Protein AF-A0A2N9J4E5-F1 (afdb_monomer)

InterPro domains:
  IPR027640 Kinesin-like protein [PTHR47969] (7-265)

Solvent-accessible surface area (backbone atoms only — not comparable to full-atom values): 20660 Å² total; per-residue (Å²): 117,74,69,63,57,51,54,58,56,52,65,75,70,53,74,79,53,66,66,52,52,52,50,50,50,51,51,52,52,48,52,52,50,52,51,52,52,52,50,51,52,52,52,52,51,52,52,49,54,52,50,51,51,53,51,50,51,51,50,52,53,50,50,52,51,51,51,50,50,52,52,51,52,44,45,74,72,70,49,51,72,71,56,56,60,48,56,60,49,52,56,51,52,51,50,50,50,51,52,54,49,48,52,51,51,52,51,50,52,50,51,52,51,49,50,54,59,45,50,73,69,57,81,66,88,83,86,89,87,89,90,83,91,90,85,90,87,90,80,92,88,90,87,88,82,89,80,89,80,93,80,88,90,75,96,73,97,71,86,88,69,69,67,60,61,55,51,50,52,51,52,52,53,52,52,52,52,52,56,50,51,50,53,51,51,51,51,52,49,54,51,49,52,54,49,52,55,50,61,62,51,59,63,52,51,56,52,49,50,52,51,54,52,51,52,52,52,51,53,53,51,51,53,50,52,51,51,52,52,52,51,51,52,50,50,49,57,61,44,71,76,48,98,47,76,68,48,55,52,53,48,51,53,52,50,52,53,49,53,53,50,54,50,49,50,54,50,49,55,51,51,50,53,51,50,54,51,49,52,54,51,51,56,50,50,54,51,52,54,58,58,62,79,62,82,71,86,82,94,80,56,67,73,66,53,50,52,52,52,50,51,50,53,49,54,50,52,52,51,50,54,50,53,53,52,50,52,52,51,52,51,51,52,52,51,52,53,51,54,49,51,54,49,53,52,51,52,51,56,52,54,64,73,74,107

Structure (mmCIF, N/CA/C/O backbone):
data_AF-A0A2N9J4E5-F1
#
_entry.id   AF-A0A2N9J4E5-F1
#
loop_
_atom_site.group_PDB
_atom_site.id
_atom_site.type_symbol
_atom_site.label_atom_id
_atom_site.label_alt_id
_atom_site.label_comp_id
_atom_site.label_asym_id
_atom_site.label_entity_id
_atom_site.label_seq_id
_atom_site.pdbx_PDB_ins_code
_atom_site.Cartn_x
_atom_site.Cartn_y
_atom_site.Cartn_z
_atom_site.occupancy
_atom_site.B_iso_or_equiv
_atom_site.auth_seq_id
_atom_site.auth_comp_id
_atom_site.auth_asym_id
_atom_site.auth_atom_id
_atom_site.pdbx_PDB_model_num
ATOM 1 N N . MET A 1 1 ? 14.042 -42.058 58.629 1.00 50.09 1 MET A N 1
ATOM 2 C CA . MET A 1 1 ? 13.414 -42.888 57.573 1.00 50.09 1 MET A CA 1
ATOM 3 C C . MET A 1 1 ? 12.001 -43.347 57.918 1.00 50.09 1 MET A C 1
ATOM 5 O O . MET A 1 1 ? 11.194 -43.396 57.009 1.00 50.09 1 MET A O 1
ATOM 9 N N . VAL A 1 2 ? 11.659 -43.619 59.185 1.00 46.44 2 VAL A N 1
ATOM 10 C CA . VAL A 1 2 ? 10.293 -44.053 59.574 1.00 46.44 2 VAL A CA 1
ATOM 11 C C . VAL A 1 2 ? 9.240 -42.930 59.470 1.00 46.44 2 VAL A C 1
ATOM 13 O O . VAL A 1 2 ? 8.062 -43.197 59.287 1.00 46.44 2 VAL A O 1
ATOM 16 N N . SER A 1 3 ? 9.656 -41.662 59.519 1.00 55.38 3 SER A N 1
ATOM 17 C CA . SER A 1 3 ? 8.762 -40.497 59.457 1.00 55.38 3 SER A CA 1
ATOM 18 C C . SER A 1 3 ? 8.327 -40.087 58.042 1.00 55.38 3 SER A C 1
ATOM 20 O O . SER A 1 3 ? 7.240 -39.543 57.889 1.00 55.38 3 SER A O 1
ATOM 22 N N . ALA A 1 4 ? 9.128 -40.367 57.008 1.00 54.50 4 ALA A N 1
ATOM 23 C CA . ALA A 1 4 ? 8.783 -40.030 55.620 1.00 54.50 4 ALA A CA 1
ATOM 24 C C . ALA A 1 4 ? 7.763 -41.021 55.032 1.00 54.50 4 ALA A C 1
ATOM 26 O O . ALA A 1 4 ? 6.799 -40.618 54.391 1.00 54.50 4 ALA A O 1
ATOM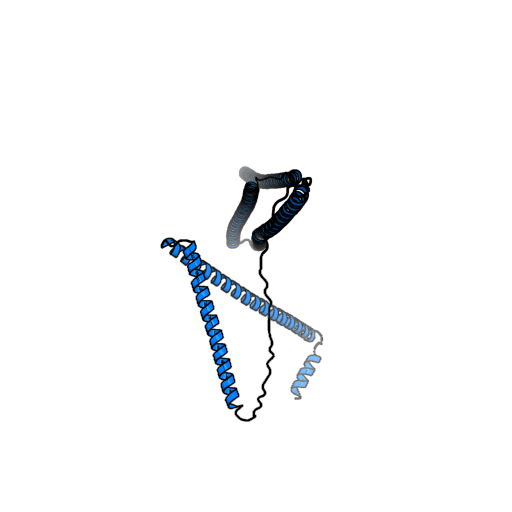 27 N N . THR A 1 5 ? 7.910 -42.307 55.354 1.00 57.31 5 THR A N 1
ATOM 28 C CA . THR A 1 5 ? 6.997 -43.365 54.902 1.00 57.31 5 THR A CA 1
ATOM 29 C C . THR A 1 5 ? 5.648 -43.337 55.627 1.00 57.31 5 THR A C 1
ATOM 31 O O . THR A 1 5 ? 4.629 -43.693 55.041 1.00 57.31 5 THR A O 1
ATOM 34 N N . MET A 1 6 ? 5.597 -42.864 56.881 1.00 51.12 6 MET A N 1
ATOM 35 C CA . MET A 1 6 ? 4.331 -42.652 57.600 1.00 51.12 6 MET A CA 1
ATOM 36 C C . MET A 1 6 ? 3.517 -41.479 57.038 1.00 51.12 6 MET A C 1
ATOM 38 O O . MET A 1 6 ? 2.291 -41.553 57.033 1.00 51.12 6 MET A O 1
ATOM 42 N N . ALA A 1 7 ? 4.174 -40.424 56.544 1.00 54.38 7 ALA A N 1
ATOM 43 C CA . ALA A 1 7 ? 3.497 -39.290 55.915 1.00 54.38 7 ALA A CA 1
ATOM 44 C C . ALA A 1 7 ? 2.910 -39.661 54.540 1.00 54.38 7 ALA A C 1
ATOM 46 O O . ALA A 1 7 ? 1.778 -39.289 54.242 1.00 54.38 7 ALA A O 1
ATOM 47 N N . GLU A 1 8 ? 3.620 -40.472 53.747 1.00 57.97 8 GLU A N 1
ATOM 48 C CA . GLU A 1 8 ? 3.093 -41.012 52.484 1.00 57.97 8 GLU A CA 1
ATOM 49 C C . GLU A 1 8 ? 1.927 -41.990 52.700 1.00 57.97 8 GLU A C 1
ATOM 51 O O . GLU A 1 8 ? 0.939 -41.933 51.974 1.00 57.97 8 GLU A O 1
ATOM 56 N N . LEU A 1 9 ? 1.974 -42.844 53.730 1.00 55.66 9 LEU A N 1
ATOM 57 C CA . LEU A 1 9 ? 0.889 -43.795 54.025 1.00 55.66 9 LEU A CA 1
ATOM 58 C C . LEU A 1 9 ? -0.380 -43.141 54.598 1.00 55.66 9 LEU A C 1
ATOM 60 O O . LEU A 1 9 ? -1.467 -43.704 54.460 1.00 55.66 9 LEU A O 1
ATOM 64 N N . LEU A 1 10 ? -0.272 -41.968 55.229 1.00 55.41 10 LEU A N 1
ATOM 65 C CA . LEU A 1 10 ? -1.432 -41.221 55.727 1.00 55.41 10 LEU A CA 1
ATOM 66 C C . LEU A 1 10 ? -2.158 -40.444 54.620 1.00 55.41 10 LEU A C 1
ATOM 68 O O . LEU A 1 10 ? -3.371 -40.272 54.719 1.00 55.41 10 LEU A O 1
ATOM 72 N N . PHE A 1 11 ? -1.467 -40.072 53.538 1.00 56.00 11 PHE A N 1
ATOM 73 C CA . PHE A 1 11 ? -2.087 -39.459 52.356 1.00 56.00 11 PHE A CA 1
ATOM 74 C C . PHE A 1 11 ? -3.047 -40.421 51.626 1.00 56.00 11 PHE A C 1
ATOM 76 O O . PHE A 1 11 ? -4.028 -39.985 51.037 1.00 56.00 11 PHE A O 1
ATOM 83 N N . TYR A 1 12 ? -2.827 -41.737 51.734 1.00 58.06 12 TYR A N 1
ATOM 84 C CA . TYR A 1 12 ? -3.701 -42.765 51.150 1.00 58.06 12 TYR A CA 1
ATOM 85 C C . TYR A 1 12 ? -4.816 -43.269 52.090 1.00 58.06 12 TYR A C 1
ATOM 87 O O . TYR A 1 12 ? -5.624 -44.100 51.676 1.00 58.06 12 TYR A O 1
ATOM 95 N N . ARG A 1 13 ? -4.874 -42.815 53.356 1.00 60.44 13 ARG A N 1
ATOM 96 C CA . ARG A 1 13 ? -5.799 -43.348 54.384 1.00 60.44 13 ARG A CA 1
ATOM 97 C C . ARG A 1 13 ? -7.006 -42.440 54.695 1.00 60.44 13 ARG A C 1
ATOM 99 O O . ARG A 1 13 ? -7.927 -42.900 55.364 1.00 60.44 13 ARG A O 1
ATOM 106 N N . GLY A 1 14 ? -7.040 -41.195 54.216 1.00 53.66 14 GLY A N 1
ATOM 107 C CA . GLY A 1 14 ? -8.193 -40.291 54.354 1.00 53.66 14 GLY A CA 1
ATOM 108 C C . GLY A 1 14 ? -8.881 -40.053 53.009 1.00 53.66 14 GLY A C 1
ATOM 109 O O . GLY A 1 14 ? -8.195 -39.685 52.066 1.00 53.66 14 GLY A O 1
ATOM 110 N N . ASP A 1 15 ? -10.193 -40.309 52.939 1.00 52.38 15 ASP A N 1
ATOM 111 C CA . ASP A 1 15 ? -11.129 -40.065 51.820 1.00 52.38 15 ASP A CA 1
ATOM 112 C C . ASP A 1 15 ? -10.498 -39.827 50.433 1.00 52.38 15 ASP A C 1
ATOM 114 O O . ASP A 1 15 ? -10.162 -38.716 50.033 1.00 52.38 15 ASP A O 1
ATOM 118 N N . VAL A 1 16 ? -10.364 -40.914 49.674 1.00 57.00 16 VAL A N 1
ATOM 119 C CA . VAL A 1 16 ? -9.417 -41.074 48.555 1.00 57.00 16 VAL A CA 1
ATOM 120 C C . VAL A 1 16 ? -9.817 -40.348 47.251 1.00 57.00 16 VAL A C 1
ATOM 122 O O . VAL A 1 16 ? -9.105 -40.466 46.260 1.00 57.00 16 VAL A O 1
ATOM 125 N N . SER A 1 17 ? -10.902 -39.564 47.205 1.00 57.78 17 SER A N 1
ATOM 126 C CA . SER A 1 17 ? -11.244 -38.792 45.986 1.00 57.78 17 SER A CA 1
ATOM 127 C C . SER A 1 17 ? -10.845 -37.321 46.073 1.00 57.78 17 SER A C 1
ATOM 129 O O . SER A 1 17 ? -10.086 -36.855 45.232 1.00 57.78 17 SER A O 1
ATOM 131 N N . ALA A 1 18 ? -11.228 -36.604 47.131 1.00 57.19 18 ALA A N 1
ATOM 132 C CA . ALA A 1 18 ? -11.049 -35.151 47.188 1.00 57.19 18 ALA A CA 1
ATOM 133 C C . ALA A 1 18 ? -9.576 -34.668 47.099 1.00 57.19 18 ALA A C 1
ATOM 135 O O . ALA A 1 18 ? -9.313 -33.771 46.299 1.00 57.19 18 ALA A O 1
ATOM 136 N N . PRO A 1 19 ? -8.588 -35.260 47.810 1.00 72.19 19 PRO A N 1
ATOM 137 C CA . PRO A 1 19 ? -7.185 -34.829 47.726 1.00 72.19 19 PRO A CA 1
ATOM 138 C C . PRO A 1 19 ? -6.494 -35.255 46.424 1.00 72.19 19 PRO A C 1
ATOM 140 O O . PRO A 1 19 ? -5.564 -34.594 45.958 1.00 72.19 19 PRO A O 1
ATOM 143 N N . PHE A 1 20 ? -6.925 -36.373 45.832 1.00 78.06 20 PHE A N 1
ATOM 144 C CA . PHE A 1 20 ? -6.397 -36.855 44.557 1.00 78.06 20 PHE A CA 1
ATOM 145 C C . PHE A 1 20 ? -6.933 -36.016 43.394 1.00 78.06 20 PHE A C 1
ATOM 147 O O . PHE A 1 20 ? -6.153 -35.601 42.537 1.00 78.06 20 PHE A O 1
ATOM 154 N N . ASP A 1 21 ? -8.229 -35.706 43.403 1.00 82.81 21 ASP A N 1
ATOM 155 C CA . ASP A 1 21 ? -8.870 -34.833 42.422 1.00 82.81 21 ASP A CA 1
ATOM 156 C C . ASP A 1 21 ? -8.274 -33.420 42.483 1.00 82.81 21 ASP A C 1
ATOM 158 O O . ASP A 1 21 ? -7.924 -32.850 41.449 1.00 82.81 21 ASP A O 1
ATOM 162 N N . GLU A 1 22 ? -8.038 -32.883 43.684 1.00 87.38 22 GLU A N 1
ATOM 163 C CA . GLU A 1 22 ? -7.368 -31.592 43.877 1.00 87.38 22 GLU A CA 1
ATOM 164 C C . GLU A 1 22 ? -5.921 -31.598 43.349 1.00 87.38 22 GLU A C 1
ATOM 166 O O . GLU A 1 22 ? -5.489 -30.647 42.689 1.00 87.38 22 GLU A O 1
ATOM 171 N N . LEU A 1 23 ? -5.185 -32.698 43.539 1.00 89.50 23 LEU A N 1
ATOM 172 C CA . LEU A 1 23 ? -3.841 -32.871 42.984 1.00 89.50 23 LEU A CA 1
ATOM 173 C C . LEU A 1 23 ? -3.850 -32.958 41.446 1.00 89.50 23 LEU A C 1
ATOM 175 O O . LEU A 1 23 ? -2.977 -32.374 40.796 1.00 89.50 23 LEU A O 1
ATOM 179 N N . GLN A 1 24 ? -4.829 -33.646 40.845 1.00 90.25 24 GLN A N 1
ATOM 180 C CA . GLN A 1 24 ? -4.989 -33.690 39.385 1.00 90.25 24 GLN A CA 1
ATOM 181 C C . GLN A 1 24 ? -5.356 -32.315 38.816 1.00 90.25 24 GLN A C 1
ATOM 183 O O . GLN A 1 24 ? -4.794 -31.905 37.796 1.00 90.25 24 GLN A O 1
ATOM 188 N N . ILE A 1 25 ? -6.226 -31.566 39.500 1.00 91.94 25 ILE A N 1
ATOM 189 C CA . ILE A 1 25 ? -6.576 -30.186 39.139 1.00 91.94 25 ILE A CA 1
ATOM 190 C C . ILE A 1 25 ? -5.333 -29.293 39.186 1.00 91.94 25 ILE A C 1
ATOM 192 O O . ILE A 1 25 ? -5.070 -28.555 38.233 1.00 91.94 25 ILE A O 1
ATOM 196 N N . LEU A 1 26 ? -4.522 -29.383 40.247 1.00 93.19 26 LEU A N 1
ATOM 197 C CA . LEU A 1 26 ? -3.275 -28.622 40.348 1.00 93.19 26 LEU A CA 1
ATOM 198 C C . LEU A 1 26 ? -2.292 -28.981 39.232 1.00 93.19 26 LEU A C 1
ATOM 200 O O . LEU A 1 26 ? -1.659 -28.092 38.663 1.00 93.19 26 LEU A O 1
ATOM 204 N N . LYS A 1 27 ? -2.168 -30.269 38.897 1.00 92.31 27 LYS A N 1
ATOM 205 C CA . LYS A 1 27 ? -1.292 -30.741 37.820 1.00 92.31 27 LYS A CA 1
ATOM 206 C C . LYS A 1 27 ? -1.734 -30.201 36.460 1.00 92.31 27 LYS A C 1
ATOM 208 O O . LYS A 1 27 ? -0.899 -29.707 35.708 1.00 92.31 27 LYS A O 1
ATOM 213 N N . HIS A 1 28 ? -3.034 -30.230 36.169 1.00 95.06 28 HIS A N 1
ATOM 214 C CA . HIS A 1 28 ? -3.580 -29.660 34.940 1.00 95.06 28 HIS A CA 1
ATOM 215 C C . HIS A 1 28 ? -3.377 -28.139 34.879 1.00 95.06 28 HIS A C 1
ATOM 217 O O . HIS A 1 28 ? -2.896 -27.619 33.874 1.00 95.06 28 HIS A O 1
ATOM 223 N N . LYS A 1 29 ? -3.643 -27.430 35.985 1.00 96.62 29 LYS A N 1
ATOM 224 C CA . LYS A 1 29 ? -3.406 -25.985 36.097 1.00 96.62 29 LYS A CA 1
ATOM 225 C C . LYS A 1 29 ? -1.931 -25.633 35.906 1.00 96.62 29 LYS A C 1
ATOM 227 O O . LYS A 1 29 ? -1.627 -24.657 35.228 1.00 96.62 29 LYS A O 1
ATOM 232 N N . LYS A 1 30 ? -1.016 -26.438 36.454 1.00 92.00 30 LYS A N 1
ATOM 233 C CA . LYS A 1 30 ? 0.427 -26.292 36.235 1.00 92.00 30 LYS A CA 1
ATOM 234 C C . LYS A 1 30 ? 0.784 -26.453 34.756 1.00 92.00 30 LYS A C 1
ATOM 236 O O . LYS A 1 30 ? 1.470 -25.585 34.235 1.00 92.00 30 LYS A O 1
ATOM 241 N N . SER A 1 31 ? 0.277 -27.479 34.068 1.00 96.31 31 SER A N 1
ATOM 242 C CA . SER A 1 31 ? 0.521 -27.639 32.626 1.00 96.31 31 SER A CA 1
ATOM 243 C C . SER A 1 31 ? -0.050 -26.493 31.787 1.00 96.31 31 SER A C 1
ATOM 245 O O . SER A 1 31 ? 0.605 -26.058 30.845 1.00 96.31 31 SER A O 1
ATOM 247 N N . LEU A 1 32 ? -1.229 -25.963 32.130 1.00 96.81 32 LEU A N 1
ATOM 248 C CA . LEU A 1 32 ? -1.788 -24.787 31.450 1.00 96.81 32 LEU A CA 1
ATOM 249 C C . LEU A 1 32 ? -0.930 -23.537 31.672 1.00 96.81 32 LEU A C 1
ATOM 251 O O . LEU A 1 32 ? -0.694 -22.783 30.732 1.00 96.81 32 LEU A O 1
ATOM 255 N N . LEU A 1 33 ? -0.432 -23.333 32.895 1.00 96.25 33 LEU A N 1
ATOM 256 C CA . LEU A 1 33 ? 0.484 -22.234 33.201 1.00 96.25 33 LEU A CA 1
ATOM 257 C C . LEU A 1 33 ? 1.824 -22.391 32.476 1.00 96.25 33 LEU A C 1
ATOM 259 O O . LEU A 1 33 ? 2.347 -21.407 31.973 1.00 96.25 33 LEU A O 1
ATOM 263 N N . GLU A 1 34 ? 2.370 -23.604 32.387 1.00 95.50 34 GLU A N 1
ATOM 264 C CA . GLU A 1 34 ? 3.599 -23.883 31.632 1.00 95.50 34 GLU A CA 1
ATOM 265 C C . GLU A 1 34 ? 3.416 -23.601 30.135 1.00 95.50 34 GLU A C 1
ATOM 267 O O . GLU A 1 34 ? 4.266 -22.942 29.536 1.00 95.50 34 GLU A O 1
ATOM 272 N N . ALA A 1 35 ? 2.290 -24.021 29.550 1.00 94.38 35 ALA A N 1
ATOM 273 C CA . ALA A 1 35 ? 1.957 -23.743 28.155 1.00 94.38 35 ALA A CA 1
ATOM 274 C C . ALA A 1 35 ? 1.772 -22.239 27.895 1.00 94.38 35 ALA A C 1
ATOM 276 O O . ALA A 1 35 ? 2.385 -21.697 26.980 1.00 94.38 35 ALA A O 1
ATOM 277 N N . SER A 1 36 ? 1.002 -21.551 28.744 1.00 94.44 36 SER A N 1
ATOM 278 C CA . SER A 1 36 ? 0.786 -20.103 28.639 1.00 94.44 36 SER A CA 1
ATOM 279 C C . SER A 1 36 ? 2.086 -19.314 28.813 1.00 94.44 36 SER A C 1
ATOM 281 O O . SER A 1 36 ? 2.323 -18.343 28.103 1.00 94.44 36 SER A O 1
ATOM 283 N N . ASN A 1 37 ? 2.972 -19.741 29.714 1.00 93.94 37 ASN A N 1
ATOM 284 C CA . ASN A 1 37 ? 4.260 -19.085 29.916 1.00 93.94 37 ASN A CA 1
ATOM 285 C C . ASN A 1 37 ? 5.197 -19.287 28.710 1.00 93.94 37 ASN A C 1
ATOM 287 O O . ASN A 1 37 ? 5.897 -18.357 28.318 1.00 93.94 37 ASN A O 1
ATOM 291 N N . ALA A 1 38 ? 5.181 -20.471 28.086 1.00 96.19 38 ALA A N 1
ATOM 292 C CA . ALA A 1 38 ? 5.913 -20.714 26.844 1.00 96.19 38 ALA A CA 1
ATOM 293 C C . ALA A 1 38 ? 5.372 -19.855 25.687 1.00 96.19 38 ALA A C 1
ATOM 295 O O . ALA A 1 38 ? 6.154 -19.253 24.956 1.00 96.19 38 ALA A O 1
ATOM 296 N N . GLU A 1 39 ? 4.050 -19.742 25.552 1.00 95.38 39 GLU A N 1
ATOM 297 C CA . GLU A 1 39 ? 3.402 -18.896 24.543 1.00 95.38 39 GLU A CA 1
ATOM 298 C C . GLU A 1 39 ? 3.748 -17.411 24.734 1.00 95.38 39 GLU A C 1
ATOM 300 O O . GLU A 1 39 ? 4.151 -16.741 23.787 1.00 95.38 39 GLU A O 1
ATOM 305 N N . LEU A 1 40 ? 3.718 -16.915 25.975 1.00 96.12 40 LEU A N 1
ATOM 306 C CA . LEU A 1 40 ? 4.133 -15.546 26.299 1.00 96.12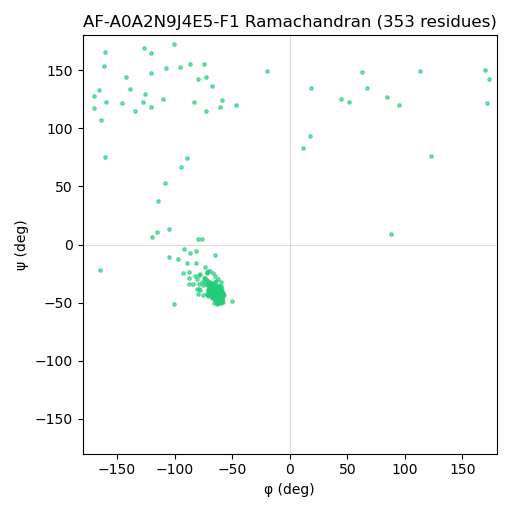 40 LEU A CA 1
ATOM 307 C C . LEU A 1 40 ? 5.610 -15.281 25.977 1.00 96.12 40 LEU A C 1
ATOM 309 O O . LEU A 1 40 ? 5.958 -14.177 25.560 1.00 96.12 40 LEU A O 1
ATOM 313 N N . GLN A 1 41 ? 6.489 -16.267 26.160 1.00 95.06 41 GLN A N 1
ATOM 314 C CA . GLN A 1 41 ? 7.899 -16.145 25.780 1.00 95.06 41 GLN A CA 1
ATOM 315 C C . GLN A 1 41 ? 8.081 -16.079 24.262 1.00 95.06 41 GLN A C 1
ATOM 317 O O . GLN A 1 41 ? 8.896 -15.286 23.787 1.00 95.06 41 GLN A O 1
ATOM 322 N N . TRP A 1 42 ? 7.320 -16.880 23.513 1.00 95.38 42 TRP A N 1
ATOM 323 C CA . TRP A 1 42 ? 7.302 -16.831 22.053 1.00 95.38 42 TRP A CA 1
ATOM 324 C C . TRP A 1 42 ? 6.814 -15.475 21.543 1.00 95.38 42 TRP A C 1
ATOM 326 O O . TRP A 1 42 ? 7.533 -14.829 20.781 1.00 95.38 42 TRP A O 1
ATOM 336 N N . GLU A 1 43 ? 5.672 -14.997 22.040 1.00 94.56 43 GLU A N 1
ATOM 337 C CA . GLU A 1 43 ? 5.127 -13.682 21.689 1.00 94.56 43 GLU A CA 1
ATOM 338 C C . GLU A 1 43 ? 6.127 -12.570 22.040 1.00 94.56 43 GLU A C 1
ATOM 340 O O . GLU A 1 43 ? 6.400 -11.691 21.228 1.00 94.56 43 GLU A O 1
ATOM 345 N N . LEU A 1 44 ? 6.757 -12.619 23.220 1.00 94.88 44 LEU A N 1
ATOM 346 C CA . LEU A 1 44 ? 7.774 -11.639 23.607 1.00 94.88 44 LEU A CA 1
ATOM 347 C C . LEU A 1 44 ? 8.951 -11.612 22.621 1.00 94.88 44 LEU A C 1
ATOM 349 O O . LEU A 1 44 ? 9.448 -10.534 22.292 1.00 94.88 44 LEU A O 1
ATOM 353 N N . GLN A 1 45 ? 9.421 -12.773 22.169 1.00 96.44 45 GLN A N 1
ATOM 354 C CA . GLN A 1 45 ? 10.535 -12.851 21.230 1.00 96.44 45 GLN A CA 1
ATOM 355 C C . GLN A 1 45 ? 10.141 -12.349 19.838 1.00 96.44 45 GLN A C 1
ATOM 357 O O . GLN A 1 45 ? 10.906 -11.613 19.216 1.00 96.44 45 GLN A O 1
ATOM 362 N N . GLU A 1 46 ? 8.936 -12.667 19.375 1.00 94.94 46 GLU A N 1
ATOM 363 C CA . GLU A 1 46 ? 8.389 -12.141 18.124 1.00 94.94 46 GLU A CA 1
ATOM 364 C C . GLU A 1 46 ? 8.237 -10.612 18.173 1.00 94.94 46 GLU A C 1
ATOM 366 O O . GLU A 1 46 ? 8.656 -9.899 17.255 1.00 94.94 46 GLU A O 1
ATOM 371 N N . ARG A 1 47 ? 7.736 -10.069 19.291 1.00 93.31 47 ARG A N 1
ATOM 372 C CA . ARG A 1 47 ? 7.658 -8.617 19.517 1.00 93.31 47 ARG A CA 1
ATOM 373 C C . ARG A 1 47 ? 9.032 -7.951 19.538 1.00 93.31 47 ARG A C 1
ATOM 375 O O . ARG A 1 47 ? 9.173 -6.843 19.027 1.00 93.31 47 ARG A O 1
ATOM 382 N N . LYS A 1 48 ? 10.059 -8.609 20.084 1.00 96.38 48 LYS A N 1
ATOM 383 C CA . LYS A 1 48 ? 11.439 -8.096 20.034 1.00 96.38 48 LYS A CA 1
ATOM 384 C C . LYS A 1 48 ? 11.951 -8.010 18.601 1.00 96.38 48 LYS A C 1
ATOM 386 O O . LYS A 1 48 ? 12.378 -6.939 18.188 1.00 96.38 48 LYS A O 1
ATOM 391 N N . VAL A 1 49 ? 11.830 -9.090 17.829 1.00 95.62 49 VAL A N 1
ATOM 392 C CA . VAL A 1 49 ? 12.282 -9.128 16.427 1.00 95.62 49 VAL A CA 1
ATOM 393 C C . VAL A 1 49 ? 11.550 -8.086 15.577 1.00 95.62 49 VAL A C 1
ATOM 395 O O . VAL A 1 49 ? 12.163 -7.374 14.785 1.00 95.62 49 VAL A O 1
ATOM 398 N N . THR A 1 50 ? 10.237 -7.943 15.759 1.00 94.06 50 THR A N 1
ATOM 399 C CA . THR A 1 50 ? 9.457 -6.927 15.033 1.00 94.06 50 THR A CA 1
ATOM 400 C C . THR A 1 50 ? 9.853 -5.503 15.433 1.00 94.06 50 THR A C 1
ATOM 402 O O . THR A 1 50 ? 9.983 -4.646 14.560 1.00 94.06 50 THR A O 1
ATOM 405 N N . SER A 1 51 ? 10.119 -5.247 16.718 1.00 92.62 51 SER A N 1
ATOM 406 C CA . SER A 1 51 ? 10.639 -3.958 17.193 1.00 92.62 51 SER A CA 1
ATOM 407 C C . SER A 1 51 ? 12.020 -3.637 16.613 1.00 92.62 51 SER A C 1
ATOM 409 O O . SER A 1 51 ? 12.264 -2.500 16.207 1.00 92.62 51 SER A O 1
ATOM 411 N N . GLU A 1 52 ? 12.924 -4.614 16.553 1.00 96.19 52 GLU A N 1
ATOM 412 C CA . GLU A 1 52 ? 14.247 -4.466 15.934 1.00 96.19 52 GLU A CA 1
ATOM 413 C C . GLU A 1 52 ? 14.118 -4.135 14.444 1.00 96.19 52 GLU A C 1
ATOM 415 O O . GLU A 1 52 ? 14.726 -3.176 13.971 1.00 96.19 52 GLU A O 1
ATOM 420 N N . HIS A 1 53 ? 13.248 -4.844 13.721 1.00 97.06 53 HIS A N 1
ATOM 421 C CA . HIS A 1 53 ? 12.986 -4.590 12.302 1.00 97.06 53 HIS A CA 1
ATOM 422 C C . HIS A 1 53 ? 12.405 -3.195 12.041 1.00 97.06 53 HIS A C 1
ATOM 424 O O . HIS A 1 53 ? 12.809 -2.507 11.103 1.00 97.06 53 HIS A O 1
ATOM 430 N N . LEU A 1 54 ? 11.467 -2.745 12.879 1.00 95.81 54 LEU A N 1
ATOM 431 C CA . LEU A 1 54 ? 10.920 -1.389 12.795 1.00 95.81 54 LEU A CA 1
ATOM 432 C C . LEU A 1 54 ? 11.984 -0.329 13.089 1.00 95.81 54 LEU A C 1
ATOM 434 O O . LEU A 1 54 ? 12.029 0.691 12.403 1.00 95.81 54 LEU A O 1
ATOM 438 N N . THR A 1 55 ? 12.859 -0.589 14.061 1.00 96.38 55 THR A N 1
ATOM 439 C CA . THR A 1 55 ? 13.984 0.297 14.387 1.00 96.38 55 THR A CA 1
ATOM 440 C C . THR A 1 55 ? 14.958 0.387 13.214 1.00 96.38 55 THR A C 1
ATOM 442 O O . THR A 1 55 ? 15.332 1.489 12.824 1.00 96.38 55 THR A O 1
ATOM 445 N N . GLN A 1 56 ? 15.305 -0.744 12.591 1.00 96.12 56 GLN A N 1
ATOM 446 C CA . GLN A 1 56 ? 16.164 -0.771 11.406 1.00 96.12 56 GLN A CA 1
ATOM 447 C C . GLN A 1 56 ? 15.543 0.011 10.244 1.00 96.12 56 GLN A C 1
ATOM 449 O O . GLN A 1 56 ? 16.188 0.885 9.677 1.00 96.12 56 GLN A O 1
ATOM 454 N N . ARG A 1 57 ? 14.256 -0.215 9.952 1.00 95.75 57 ARG A N 1
ATOM 455 C CA . ARG A 1 57 ? 13.540 0.525 8.903 1.00 95.75 57 ARG A CA 1
ATOM 456 C C . ARG A 1 57 ? 13.508 2.033 9.169 1.00 95.75 57 ARG A C 1
ATOM 458 O O . ARG A 1 57 ? 13.590 2.817 8.229 1.00 95.75 57 ARG A O 1
ATOM 465 N N . ALA A 1 58 ? 13.374 2.444 10.430 1.00 94.44 58 ALA A N 1
ATOM 466 C CA . ALA A 1 58 ? 13.416 3.855 10.802 1.00 94.44 58 ALA A CA 1
ATOM 467 C C . ALA A 1 58 ? 14.808 4.468 10.575 1.00 94.44 58 ALA A C 1
ATOM 469 O O . ALA A 1 58 ? 14.898 5.603 10.108 1.00 94.44 58 ALA A O 1
ATOM 470 N N . LEU A 1 59 ? 15.881 3.722 10.863 1.00 96.75 59 LEU A N 1
ATOM 471 C CA . LEU A 1 59 ? 17.254 4.146 10.571 1.00 96.75 59 LEU A CA 1
ATOM 472 C C . LEU A 1 59 ? 17.498 4.268 9.064 1.00 96.75 59 LEU A C 1
ATOM 474 O O . LEU A 1 59 ? 18.022 5.289 8.627 1.00 96.75 59 LEU A O 1
ATOM 478 N N . ASP A 1 60 ? 17.068 3.286 8.274 1.00 94.81 60 ASP A N 1
ATOM 479 C CA . ASP A 1 60 ? 17.230 3.305 6.816 1.00 94.81 60 ASP A CA 1
ATOM 480 C C . ASP A 1 60 ? 16.502 4.511 6.198 1.00 94.81 60 ASP A C 1
ATOM 482 O O . ASP A 1 60 ? 17.094 5.287 5.448 1.00 94.81 60 ASP A O 1
ATOM 486 N N . ALA A 1 61 ? 15.249 4.747 6.602 1.00 95.25 61 ALA A N 1
ATOM 487 C CA . ALA A 1 61 ? 14.478 5.909 6.161 1.00 95.25 61 ALA A CA 1
ATOM 488 C C . ALA A 1 61 ? 15.128 7.241 6.582 1.00 95.25 61 ALA A C 1
ATOM 490 O O . ALA A 1 61 ? 15.085 8.226 5.842 1.00 95.25 61 ALA A O 1
ATOM 491 N N . GLN A 1 62 ? 15.748 7.288 7.766 1.00 97.00 62 GLN A N 1
ATOM 492 C CA . GLN A 1 62 ? 16.481 8.465 8.228 1.00 97.00 62 GLN A CA 1
ATOM 493 C C . GLN A 1 62 ? 17.730 8.723 7.371 1.00 97.00 62 GLN A C 1
ATOM 495 O O . GLN A 1 62 ? 17.984 9.873 7.016 1.00 97.00 62 GLN A O 1
ATOM 500 N N . VAL A 1 63 ? 18.462 7.675 6.986 1.00 95.62 63 VAL A N 1
ATOM 501 C CA . VAL A 1 63 ? 19.616 7.778 6.080 1.00 95.62 63 VAL A CA 1
ATOM 502 C C . VAL A 1 63 ? 19.188 8.263 4.696 1.00 95.62 63 VAL A C 1
ATOM 504 O O . VAL A 1 63 ? 19.809 9.182 4.166 1.00 95.62 63 VAL A O 1
ATOM 507 N N . GLU A 1 64 ? 18.115 7.715 4.123 1.00 93.94 64 GLU A N 1
ATOM 508 C CA . GLU A 1 64 ? 17.577 8.173 2.833 1.00 93.94 64 GLU A CA 1
ATOM 509 C C . GLU A 1 64 ? 17.190 9.657 2.875 1.00 93.94 64 GLU A C 1
A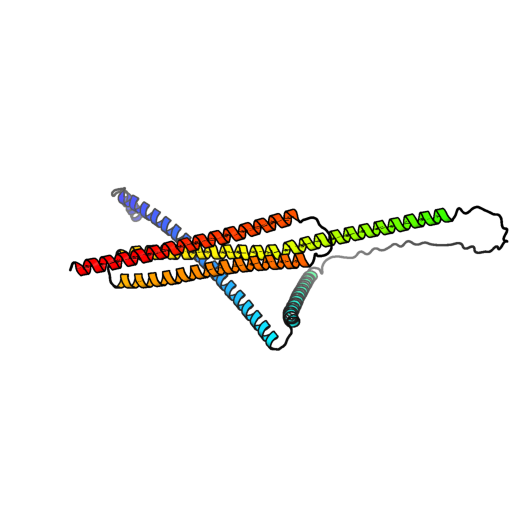TOM 511 O O . GLU A 1 64 ? 17.529 10.429 1.974 1.00 93.94 64 GLU A O 1
ATOM 516 N N . LYS A 1 65 ? 16.531 10.089 3.958 1.00 95.25 65 LYS A N 1
ATOM 517 C CA . LYS A 1 65 ? 16.188 11.498 4.176 1.00 95.25 65 LYS A CA 1
ATOM 518 C C . LYS A 1 65 ? 17.437 12.383 4.196 1.00 95.25 65 LYS A C 1
ATOM 520 O O . LYS A 1 65 ? 17.448 13.436 3.558 1.00 95.25 65 LYS A O 1
ATOM 525 N N . ASP A 1 66 ? 18.484 11.964 4.902 1.00 95.56 66 ASP A N 1
ATOM 526 C CA . ASP A 1 66 ? 19.729 12.727 5.021 1.00 95.56 66 ASP A CA 1
ATOM 527 C C . ASP A 1 66 ? 20.501 12.761 3.685 1.00 95.56 66 ASP A C 1
ATOM 529 O O . ASP A 1 66 ? 21.044 13.799 3.303 1.00 95.56 66 ASP A O 1
ATOM 533 N N . GLN A 1 67 ? 20.467 11.676 2.906 1.00 92.19 67 GLN A N 1
ATOM 534 C CA . GLN A 1 67 ? 21.009 11.636 1.543 1.00 92.19 67 GLN A CA 1
ATOM 535 C C . GLN A 1 67 ? 20.280 12.609 0.609 1.00 92.19 67 GLN A C 1
ATOM 537 O O . GLN A 1 67 ? 20.921 13.373 -0.116 1.00 92.19 67 GLN A O 1
ATOM 542 N N . LEU A 1 68 ? 18.945 12.626 0.637 1.00 91.88 68 LEU A N 1
ATOM 543 C CA . LEU A 1 68 ? 18.152 13.572 -0.149 1.00 91.88 68 LEU A CA 1
ATOM 544 C C . LEU A 1 68 ? 18.418 15.017 0.279 1.00 91.88 68 LEU A C 1
ATOM 546 O O . LEU A 1 68 ? 18.539 15.888 -0.581 1.00 91.88 68 LEU A O 1
ATOM 550 N N . ALA A 1 69 ? 18.575 15.276 1.580 1.00 92.94 69 ALA A N 1
ATOM 551 C CA . ALA A 1 69 ? 18.948 16.595 2.083 1.00 92.94 69 ALA A CA 1
ATOM 552 C C . ALA A 1 69 ? 20.302 17.057 1.515 1.00 92.94 69 ALA A C 1
ATOM 554 O O . ALA A 1 69 ? 20.397 18.178 1.012 1.00 92.94 69 ALA A O 1
ATOM 555 N N . MET A 1 70 ? 21.314 16.181 1.488 1.00 90.38 70 MET A N 1
ATOM 556 C CA . MET A 1 70 ? 22.608 16.483 0.860 1.00 90.38 70 MET A CA 1
ATOM 557 C C . MET A 1 70 ? 22.493 16.756 -0.647 1.00 90.38 70 MET A C 1
ATOM 559 O O . MET A 1 70 ? 23.147 17.674 -1.158 1.00 90.38 70 MET A O 1
ATOM 563 N N . LYS A 1 71 ? 21.655 16.001 -1.374 1.00 89.94 71 LYS A N 1
ATOM 564 C CA . LYS A 1 71 ? 21.394 16.252 -2.804 1.00 89.94 71 LYS A CA 1
ATOM 565 C C . LYS A 1 71 ? 20.717 17.608 -3.023 1.00 89.94 71 LYS A C 1
ATOM 567 O O . LYS A 1 71 ? 21.142 18.369 -3.890 1.00 89.94 71 LYS A O 1
ATOM 572 N N . ILE A 1 72 ? 19.722 17.948 -2.201 1.00 90.19 72 ILE A N 1
ATOM 573 C CA . ILE A 1 72 ? 19.028 19.246 -2.242 1.00 90.19 72 ILE A CA 1
ATOM 574 C C . ILE A 1 72 ? 20.005 20.396 -1.971 1.00 90.19 72 ILE A C 1
ATOM 576 O O . ILE A 1 72 ? 19.976 21.407 -2.671 1.00 90.19 72 ILE A O 1
ATOM 580 N N . GLU A 1 73 ? 20.885 20.263 -0.981 1.00 90.31 73 GLU A N 1
ATOM 581 C CA . GLU A 1 73 ? 21.879 21.292 -0.665 1.00 90.31 73 GLU A CA 1
ATOM 582 C C . GLU A 1 73 ? 22.924 21.444 -1.780 1.00 90.31 73 GLU A C 1
ATOM 584 O O . GLU A 1 73 ? 23.272 22.561 -2.161 1.00 90.31 73 GLU A O 1
ATOM 589 N N . SER A 1 74 ? 23.341 20.337 -2.399 1.00 89.94 74 SER A N 1
ATOM 590 C CA . SER A 1 74 ? 24.220 20.350 -3.575 1.00 89.94 74 SER A CA 1
ATOM 591 C C . SER A 1 74 ? 23.589 21.062 -4.774 1.00 89.94 74 SER A C 1
ATOM 593 O O . SER A 1 74 ? 24.261 21.863 -5.427 1.00 89.94 74 SER A O 1
ATOM 595 N N . ALA A 1 75 ? 22.293 20.845 -5.014 1.00 87.75 75 ALA A N 1
ATOM 596 C CA . ALA A 1 75 ? 21.538 21.552 -6.046 1.00 87.75 75 ALA A CA 1
ATOM 597 C C . ALA A 1 75 ? 21.384 23.050 -5.721 1.00 87.75 75 ALA A C 1
ATOM 599 O O . ALA A 1 75 ? 21.557 23.896 -6.598 1.00 87.75 75 ALA A O 1
ATOM 600 N N . ARG A 1 76 ? 21.134 23.412 -4.451 1.00 90.38 76 ARG A N 1
ATOM 601 C CA . ARG A 1 76 ? 21.091 24.822 -4.003 1.00 90.38 76 ARG A CA 1
ATOM 602 C C . ARG A 1 76 ? 22.427 25.542 -4.180 1.00 90.38 76 ARG A C 1
ATOM 604 O O . ARG A 1 76 ? 22.425 26.744 -4.426 1.00 90.38 76 ARG A O 1
ATOM 611 N N . ASN A 1 77 ? 23.539 24.816 -4.100 1.00 88.81 77 ASN A N 1
ATOM 612 C CA . ASN A 1 77 ? 24.884 25.340 -4.338 1.00 88.81 77 ASN A CA 1
ATOM 613 C C . ASN A 1 77 ? 25.235 25.472 -5.836 1.00 88.81 77 ASN A C 1
ATOM 615 O O . ASN A 1 77 ? 26.363 25.835 -6.162 1.00 88.81 77 ASN A O 1
ATOM 619 N N . GLY A 1 78 ? 24.287 25.204 -6.745 1.00 86.75 78 GLY A N 1
ATOM 620 C CA . GLY A 1 78 ? 24.432 25.431 -8.186 1.00 86.75 78 GLY A CA 1
ATOM 621 C C . GLY A 1 78 ? 25.044 24.272 -8.975 1.00 86.75 78 GLY A C 1
ATOM 622 O O . GLY A 1 78 ? 25.347 24.454 -10.151 1.00 86.75 78 GLY A O 1
ATOM 623 N N . LYS A 1 79 ? 25.223 23.094 -8.360 1.00 86.00 79 LYS A N 1
ATOM 624 C CA . LYS A 1 79 ? 25.656 21.876 -9.068 1.00 86.00 79 LYS A CA 1
ATOM 625 C C . LYS A 1 79 ? 24.516 21.327 -9.929 1.00 86.00 79 LYS A C 1
ATOM 627 O O . LYS A 1 79 ? 23.352 21.397 -9.528 1.00 86.00 79 LYS A O 1
ATOM 632 N N . SER A 1 80 ? 24.843 20.773 -11.097 1.00 86.75 80 SER A N 1
ATOM 633 C CA . SER A 1 80 ? 23.841 20.146 -11.968 1.00 86.75 80 SER A CA 1
ATOM 634 C C . SER A 1 80 ? 23.394 18.787 -11.407 1.00 86.75 80 SER A C 1
ATOM 636 O O . SER A 1 80 ? 24.139 18.136 -10.675 1.00 86.75 80 SER A O 1
ATOM 638 N N . TRP A 1 81 ? 22.188 18.332 -11.758 1.00 80.62 81 TRP A N 1
ATOM 639 C CA . TRP A 1 81 ? 21.690 17.015 -11.336 1.00 80.62 81 TRP A CA 1
ATOM 640 C C . TRP A 1 81 ? 22.583 15.859 -11.819 1.00 80.62 81 TRP A C 1
ATOM 642 O O . TRP A 1 81 ? 22.811 14.921 -11.055 1.00 80.62 81 TRP A O 1
ATOM 652 N N . ASP A 1 82 ? 23.167 15.978 -13.016 1.00 79.69 82 ASP A N 1
ATOM 653 C CA . ASP A 1 82 ? 24.080 14.975 -13.581 1.00 79.69 82 ASP A CA 1
ATOM 654 C C . ASP A 1 82 ? 25.391 14.873 -12.782 1.00 79.69 82 ASP A C 1
ATOM 656 O O . ASP A 1 82 ? 25.931 13.783 -12.584 1.00 79.69 82 ASP A O 1
ATOM 660 N N . GLU A 1 83 ? 25.894 15.995 -12.258 1.00 78.25 83 GLU A N 1
ATOM 661 C CA . GLU A 1 83 ? 27.090 16.030 -11.404 1.00 78.25 83 GLU A CA 1
ATOM 662 C C . GLU A 1 83 ? 26.807 15.522 -9.980 1.00 78.25 83 GLU A C 1
ATOM 664 O O . GLU A 1 83 ? 27.662 14.883 -9.359 1.00 78.25 83 GLU A O 1
ATOM 669 N N . ILE A 1 84 ? 25.607 15.777 -9.447 1.00 79.94 84 ILE A N 1
ATOM 670 C CA . ILE A 1 84 ? 25.195 15.347 -8.100 1.00 79.94 84 ILE A CA 1
ATOM 671 C C . ILE A 1 84 ? 25.074 13.818 -8.020 1.00 79.94 84 ILE A C 1
ATOM 673 O O . ILE A 1 84 ? 25.568 13.224 -7.061 1.00 79.94 84 ILE A O 1
ATOM 677 N N . ASP A 1 85 ? 24.484 13.170 -9.026 1.00 76.69 85 ASP A N 1
ATOM 678 C CA . ASP A 1 85 ? 24.373 11.705 -9.056 1.00 76.69 85 ASP A CA 1
ATOM 679 C C . ASP A 1 85 ? 25.696 11.017 -9.426 1.00 76.69 85 ASP A C 1
ATOM 681 O O . ASP A 1 85 ? 26.004 9.941 -8.902 1.00 76.69 85 ASP A O 1
ATOM 685 N N . SER A 1 86 ? 26.522 11.654 -10.262 1.00 72.94 86 SER A N 1
ATOM 686 C CA . SER A 1 86 ? 27.836 11.115 -10.637 1.00 72.94 86 SER A CA 1
ATOM 687 C C . SER A 1 86 ? 28.851 11.180 -9.490 1.00 72.94 86 SER A C 1
ATOM 689 O O . SER A 1 86 ? 29.563 10.208 -9.246 1.00 72.94 86 SER A O 1
ATOM 691 N N . SER A 1 87 ? 28.895 12.288 -8.740 1.00 63.94 87 SER A N 1
ATOM 692 C CA . SER A 1 87 ? 29.838 12.467 -7.620 1.00 63.94 87 SER A CA 1
ATOM 693 C C . SER A 1 87 ? 29.577 11.513 -6.449 1.00 63.94 87 SER A C 1
ATOM 695 O O . SER A 1 87 ? 30.518 10.997 -5.853 1.00 63.94 87 SER A O 1
ATOM 697 N N . SER A 1 88 ? 28.309 11.204 -6.161 1.00 64.56 88 SER A N 1
ATOM 698 C CA . SER A 1 88 ? 27.940 10.283 -5.079 1.00 64.56 88 SER A CA 1
ATOM 699 C C . SER A 1 88 ? 28.356 8.833 -5.346 1.00 64.56 88 SER A C 1
ATOM 701 O O . SER A 1 88 ? 28.735 8.125 -4.413 1.00 64.56 88 SER A O 1
ATOM 703 N N . ASN A 1 89 ? 28.252 8.363 -6.592 1.00 67.06 89 ASN A N 1
ATOM 704 C CA . ASN A 1 89 ? 28.542 6.966 -6.927 1.00 67.06 89 ASN A CA 1
ATOM 705 C C . ASN A 1 89 ? 30.037 6.727 -7.161 1.00 67.06 89 ASN A C 1
ATOM 707 O O . ASN A 1 89 ? 30.562 5.683 -6.779 1.00 67.06 89 ASN A O 1
ATOM 711 N N . GLN A 1 90 ? 30.740 7.712 -7.723 1.00 73.44 90 GLN A N 1
ATOM 712 C CA . GLN A 1 90 ? 32.156 7.581 -8.050 1.00 73.44 90 GLN A CA 1
ATOM 713 C C . GLN A 1 90 ? 33.031 7.437 -6.796 1.00 73.44 90 GLN A C 1
ATOM 715 O O . GLN A 1 90 ? 33.920 6.587 -6.772 1.00 73.44 90 GLN A O 1
ATOM 720 N N . ASP A 1 91 ? 32.737 8.190 -5.732 1.00 75.44 91 ASP A N 1
ATOM 721 C CA . ASP A 1 91 ? 33.463 8.092 -4.460 1.00 75.44 91 ASP A CA 1
ATOM 722 C C . ASP A 1 91 ? 33.204 6.750 -3.754 1.00 75.44 91 ASP A C 1
ATOM 724 O O . ASP A 1 91 ? 34.130 6.130 -3.222 1.00 75.44 91 ASP A O 1
ATOM 728 N N . PHE A 1 92 ? 31.965 6.250 -3.795 1.00 79.00 92 PHE A N 1
ATOM 729 C CA . PHE A 1 92 ? 31.607 4.953 -3.216 1.00 79.00 92 PHE A CA 1
ATOM 730 C C . PHE A 1 92 ? 32.278 3.785 -3.954 1.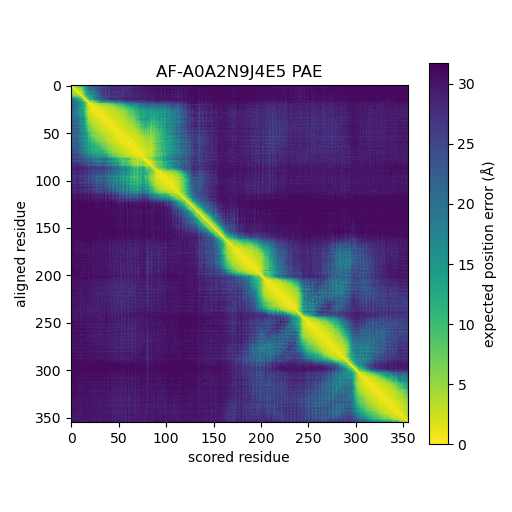00 79.00 92 PHE A C 1
ATOM 732 O O . PHE A 1 92 ? 32.856 2.904 -3.313 1.00 79.00 92 PHE A O 1
ATOM 739 N N . ASP A 1 93 ? 32.264 3.794 -5.288 1.00 81.81 93 ASP A N 1
ATOM 740 C CA . ASP A 1 93 ? 32.911 2.765 -6.107 1.00 81.81 93 ASP A CA 1
ATOM 741 C C . ASP A 1 93 ? 34.436 2.788 -5.955 1.00 81.81 93 ASP A C 1
ATOM 743 O O . ASP A 1 93 ? 35.080 1.735 -5.900 1.00 81.81 93 ASP A O 1
ATOM 747 N N . LEU A 1 94 ? 35.031 3.975 -5.808 1.00 88.38 94 LEU A N 1
ATOM 748 C CA . LEU A 1 94 ? 36.460 4.119 -5.552 1.00 88.38 94 LEU A CA 1
ATOM 749 C C . LEU A 1 94 ? 36.843 3.537 -4.182 1.00 88.38 94 LEU A C 1
ATOM 751 O O . LEU A 1 94 ? 37.791 2.755 -4.089 1.00 88.38 94 LEU A O 1
ATOM 755 N N . VAL A 1 95 ? 36.078 3.843 -3.127 1.00 90.00 95 VAL A N 1
ATOM 756 C CA . VAL A 1 95 ? 36.271 3.260 -1.787 1.00 90.00 95 VAL A CA 1
ATOM 757 C C . VAL A 1 95 ? 36.089 1.744 -1.818 1.00 90.00 95 VAL A C 1
ATOM 759 O O . VAL A 1 95 ? 36.901 1.021 -1.244 1.00 90.00 95 VAL A O 1
ATOM 762 N N . LYS A 1 96 ? 35.081 1.239 -2.533 1.00 91.12 96 LYS A N 1
ATOM 763 C CA . LYS A 1 96 ? 34.842 -0.199 -2.701 1.00 91.12 96 LYS A CA 1
ATOM 764 C C . LYS A 1 96 ? 36.025 -0.896 -3.373 1.00 91.12 96 LYS A C 1
ATOM 766 O O . LYS A 1 96 ? 36.476 -1.929 -2.882 1.00 91.12 96 LYS A O 1
ATOM 771 N N . ASN A 1 97 ? 36.584 -0.295 -4.423 1.00 93.50 97 ASN A N 1
ATOM 772 C CA . ASN A 1 97 ? 37.784 -0.793 -5.093 1.00 93.50 97 ASN A CA 1
ATOM 773 C C . ASN A 1 97 ? 39.010 -0.782 -4.169 1.00 93.50 97 ASN A C 1
ATOM 775 O O . ASN A 1 97 ? 39.753 -1.763 -4.138 1.00 93.50 97 ASN A O 1
ATOM 779 N N . TYR A 1 98 ? 39.208 0.277 -3.376 1.00 94.88 98 TYR A N 1
ATOM 780 C CA . TYR A 1 98 ? 40.281 0.315 -2.378 1.00 94.88 98 TYR A CA 1
ATOM 781 C C . TYR A 1 98 ? 40.103 -0.758 -1.297 1.00 94.88 98 TYR A C 1
ATOM 783 O O . TYR A 1 98 ? 41.074 -1.430 -0.960 1.00 94.88 98 TYR A O 1
ATOM 791 N N . VAL A 1 99 ? 38.884 -0.985 -0.798 1.00 94.88 99 VAL A N 1
ATOM 792 C CA . VAL A 1 99 ? 38.586 -2.048 0.180 1.00 94.88 99 VAL A CA 1
ATOM 793 C C . VAL A 1 99 ? 38.850 -3.434 -0.411 1.00 94.88 99 VAL A C 1
ATOM 795 O O . VAL A 1 99 ? 39.532 -4.238 0.221 1.00 94.88 99 VAL A O 1
ATOM 798 N N . SER A 1 100 ? 38.390 -3.711 -1.636 1.00 95.19 100 SER A N 1
ATOM 799 C CA . SER A 1 100 ? 38.696 -4.972 -2.325 1.00 95.19 100 SER A CA 1
ATOM 800 C C . SER A 1 100 ? 40.197 -5.150 -2.544 1.00 95.19 100 SER A C 1
ATOM 802 O O . SER A 1 100 ? 40.719 -6.248 -2.354 1.00 95.19 100 SER A O 1
ATOM 804 N N . LYS A 1 101 ? 40.916 -4.069 -2.877 1.00 96.31 101 LYS A N 1
ATOM 805 C CA . LYS A 1 101 ? 42.367 -4.123 -3.057 1.00 96.31 101 LYS A CA 1
ATOM 806 C C . LYS A 1 101 ? 43.103 -4.391 -1.746 1.00 96.31 101 LYS A C 1
ATOM 808 O O . LYS A 1 101 ? 44.058 -5.161 -1.737 1.00 96.31 101 LYS A O 1
ATOM 813 N N . ILE A 1 102 ? 42.653 -3.799 -0.642 1.00 94.44 102 ILE A N 1
ATOM 814 C CA . ILE A 1 102 ? 43.196 -4.066 0.694 1.00 94.44 102 ILE A CA 1
ATOM 815 C C . ILE A 1 102 ? 42.970 -5.533 1.070 1.00 94.44 102 ILE A C 1
ATOM 817 O O . ILE A 1 102 ? 43.927 -6.199 1.445 1.00 94.44 102 ILE A O 1
ATOM 821 N N . GLN A 1 103 ? 41.763 -6.072 0.884 1.00 94.38 103 GLN A N 1
ATOM 822 C CA . GLN A 1 103 ? 41.456 -7.479 1.181 1.00 94.38 103 GLN A CA 1
ATOM 823 C C . GLN A 1 103 ? 42.295 -8.462 0.349 1.00 94.38 103 GLN A C 1
ATOM 825 O O . GLN A 1 103 ? 42.753 -9.485 0.861 1.00 94.38 103 GLN A O 1
ATOM 830 N N . GLU A 1 104 ? 42.522 -8.158 -0.932 1.00 94.81 104 GLU A N 1
ATOM 831 C CA . GLU A 1 104 ? 43.404 -8.943 -1.800 1.00 94.81 104 GLU A CA 1
ATOM 832 C C . GLU A 1 104 ? 44.843 -8.945 -1.266 1.00 94.81 104 GLU A C 1
ATOM 834 O O . GLU A 1 104 ? 45.429 -10.015 -1.085 1.00 94.81 104 GLU A O 1
ATOM 839 N N . LEU A 1 105 ? 45.382 -7.761 -0.957 1.00 94.81 105 LEU A N 1
ATOM 840 C CA . LEU A 1 105 ? 46.734 -7.589 -0.419 1.00 94.81 105 LEU A CA 1
ATOM 841 C C . LEU A 1 105 ? 46.896 -8.238 0.964 1.00 94.81 105 LEU A C 1
ATOM 843 O O . LEU A 1 105 ? 47.922 -8.857 1.239 1.00 94.81 105 LEU A O 1
ATOM 847 N N . GLU A 1 106 ? 45.885 -8.157 1.828 1.00 92.00 106 GLU A N 1
ATOM 848 C CA . GLU A 1 106 ? 45.836 -8.862 3.113 1.00 92.00 106 GLU A CA 1
ATOM 849 C C . GLU A 1 106 ? 45.838 -10.384 2.914 1.00 92.00 106 GLU A C 1
ATOM 851 O O . GLU A 1 106 ? 46.564 -11.104 3.606 1.00 92.00 106 GLU A O 1
ATOM 856 N N . GLY A 1 107 ? 45.087 -10.884 1.928 1.00 91.94 107 GLY A N 1
ATOM 857 C CA . GLY A 1 107 ? 45.078 -12.293 1.542 1.00 91.94 107 GLY A CA 1
ATOM 858 C C . GLY A 1 107 ? 46.425 -12.767 0.989 1.00 91.94 107 GLY A C 1
ATOM 859 O O . GLY A 1 107 ? 46.887 -13.856 1.334 1.00 91.94 107 GLY A O 1
ATOM 860 N N . GLU A 1 108 ? 47.090 -11.955 0.168 1.00 91.19 108 GLU A N 1
ATOM 861 C CA . GLU A 1 108 ? 48.449 -12.214 -0.321 1.00 91.19 108 GLU A CA 1
ATOM 862 C C . GLU A 1 108 ? 49.473 -12.223 0.810 1.00 91.19 108 GLU A C 1
ATOM 864 O O . GLU A 1 108 ? 50.271 -13.157 0.905 1.00 91.19 108 GLU A O 1
ATOM 869 N N . LEU A 1 109 ? 49.415 -11.243 1.713 1.00 88.25 109 LEU A N 1
ATOM 870 C CA . LEU A 1 109 ? 50.261 -11.191 2.902 1.00 88.25 109 LEU A CA 1
ATOM 871 C C . LEU A 1 109 ? 50.056 -12.418 3.791 1.00 88.25 109 LEU A C 1
ATOM 873 O O . LEU A 1 109 ? 51.033 -12.984 4.288 1.00 88.25 109 LEU A O 1
ATOM 877 N N . LEU A 1 110 ? 48.815 -12.880 3.956 1.00 87.81 110 LEU A N 1
ATOM 878 C CA . LEU A 1 110 ? 48.509 -14.093 4.709 1.00 87.81 110 LEU A CA 1
ATOM 879 C C . LEU A 1 110 ? 49.054 -15.350 4.011 1.00 87.81 110 LEU A C 1
ATOM 881 O O . LEU A 1 110 ? 49.670 -16.190 4.668 1.00 87.81 110 LEU A O 1
ATOM 885 N N . ARG A 1 111 ? 48.908 -15.466 2.682 1.00 87.00 111 ARG A N 1
ATOM 886 C CA . ARG A 1 111 ? 49.495 -16.562 1.886 1.00 87.00 111 ARG A CA 1
ATOM 887 C C . ARG A 1 111 ? 51.019 -16.584 1.990 1.00 87.00 111 ARG A C 1
ATOM 889 O O . ARG A 1 111 ? 51.596 -17.637 2.251 1.00 87.00 111 ARG A O 1
ATOM 896 N N . MET A 1 112 ? 51.667 -15.429 1.862 1.00 80.69 112 MET A N 1
ATOM 897 C CA . MET A 1 112 ? 53.117 -15.277 2.004 1.00 80.69 112 MET A CA 1
ATOM 898 C C . MET A 1 112 ? 53.593 -15.611 3.421 1.00 80.69 112 MET A C 1
ATOM 900 O O . MET A 1 112 ? 54.600 -16.298 3.595 1.00 80.69 112 MET A O 1
ATOM 904 N N . LYS A 1 113 ? 52.848 -15.193 4.449 1.00 84.69 113 LYS A N 1
ATOM 905 C CA . LYS A 1 113 ? 53.116 -15.545 5.850 1.00 84.69 113 LYS A CA 1
ATOM 906 C C . LYS A 1 113 ? 53.004 -17.054 6.085 1.00 84.69 113 LYS A C 1
ATOM 908 O O . LYS A 1 113 ? 53.877 -17.630 6.734 1.00 84.69 113 LYS A O 1
ATOM 913 N N . ASN A 1 114 ? 51.996 -17.704 5.505 1.00 76.88 114 ASN A N 1
ATOM 914 C CA . ASN A 1 114 ? 51.808 -19.152 5.596 1.00 76.88 114 ASN A CA 1
ATOM 915 C C . ASN A 1 114 ? 52.908 -19.920 4.842 1.00 76.88 114 ASN A C 1
ATOM 917 O O . ASN A 1 114 ? 53.470 -20.869 5.388 1.00 76.88 114 ASN A O 1
ATOM 921 N N . LEU A 1 115 ? 53.309 -19.467 3.651 1.00 76.06 115 LEU A N 1
ATOM 922 C CA . LEU A 1 115 ? 54.439 -20.030 2.899 1.00 76.06 115 LEU A CA 1
ATOM 923 C C . LEU A 1 115 ? 55.771 -19.863 3.642 1.00 76.06 115 LEU A C 1
ATOM 925 O O . LEU A 1 115 ? 56.587 -20.776 3.636 1.00 76.06 115 LEU A O 1
ATOM 929 N N . ASN A 1 116 ? 55.982 -18.748 4.342 1.00 62.59 116 ASN A N 1
ATOM 930 C CA . ASN A 1 116 ? 57.167 -18.552 5.181 1.00 62.59 116 ASN A CA 1
ATOM 931 C C . ASN A 1 116 ? 57.134 -19.401 6.464 1.00 62.59 116 ASN A C 1
ATOM 933 O O . ASN A 1 116 ? 58.183 -19.847 6.928 1.00 62.59 116 ASN A O 1
ATOM 937 N N . SER A 1 117 ? 55.949 -19.694 7.010 1.00 53.84 117 SER A N 1
ATOM 938 C CA . SER A 1 117 ? 55.801 -20.671 8.099 1.00 53.84 117 SER A CA 1
ATOM 939 C C . SER A 1 117 ? 56.029 -22.118 7.631 1.00 53.84 117 SER A C 1
ATOM 941 O O . SER A 1 117 ? 56.604 -22.915 8.367 1.00 53.84 117 SER A O 1
ATOM 943 N N . SER A 1 118 ? 55.675 -22.431 6.377 1.00 55.50 118 SER A N 1
ATOM 944 C CA . SER A 1 118 ? 55.855 -23.745 5.748 1.00 55.50 118 SER A CA 1
ATOM 945 C C . SER A 1 118 ? 57.293 -23.979 5.265 1.00 55.50 118 SER A C 1
ATOM 947 O O . SER A 1 118 ? 57.848 -25.042 5.513 1.00 55.50 118 SER A O 1
ATOM 949 N N . LYS A 1 119 ? 57.979 -22.968 4.714 1.00 55.38 119 LYS A N 1
ATOM 950 C CA . LYS A 1 119 ? 59.416 -23.035 4.370 1.00 55.38 119 LYS A CA 1
ATOM 951 C C . LYS A 1 119 ? 60.325 -23.158 5.592 1.00 55.38 119 LYS A C 1
ATOM 953 O O . LYS A 1 119 ? 61.408 -23.719 5.492 1.00 55.38 119 LYS A O 1
ATOM 958 N N . ARG A 1 120 ? 59.874 -22.707 6.768 1.00 48.22 120 ARG A N 1
ATOM 959 C CA . ARG A 1 120 ? 60.548 -23.020 8.038 1.00 48.22 120 ARG A CA 1
ATOM 960 C C . ARG A 1 120 ? 60.416 -24.503 8.425 1.00 48.22 120 ARG A C 1
ATOM 962 O O . ARG A 1 120 ? 61.247 -24.995 9.177 1.00 48.22 120 ARG A O 1
ATOM 969 N N . SER A 1 121 ? 59.405 -25.202 7.904 1.00 48.47 121 SER A N 1
ATOM 970 C CA . SER A 1 121 ? 59.199 -26.650 8.063 1.00 48.47 121 SER A CA 1
ATOM 971 C C . SER A 1 121 ? 59.814 -27.480 6.924 1.00 48.47 121 SER A C 1
ATOM 973 O O . SER A 1 121 ? 60.120 -28.646 7.139 1.00 48.47 121 SER A O 1
ATOM 975 N N . GLN A 1 122 ? 60.001 -26.904 5.734 1.00 42.16 122 GLN A N 1
ATOM 976 C CA . GLN A 1 122 ? 60.480 -27.565 4.513 1.00 42.16 122 GLN A CA 1
ATOM 977 C C . GLN A 1 122 ? 61.921 -27.132 4.177 1.00 42.16 122 GLN A C 1
ATOM 979 O O . GLN A 1 122 ? 62.207 -26.641 3.091 1.00 42.16 122 GLN A O 1
ATOM 984 N N . PHE A 1 123 ? 62.836 -27.248 5.143 1.00 41.53 123 PHE A N 1
ATOM 985 C CA . PHE A 1 123 ? 64.289 -27.196 4.893 1.00 41.53 123 PHE A CA 1
ATOM 986 C C . PHE A 1 123 ? 64.926 -28.597 4.981 1.00 41.53 123 PHE A C 1
ATOM 988 O O . PHE A 1 123 ? 66.141 -28.749 5.035 1.00 41.53 123 PHE A O 1
ATOM 995 N N . VAL A 1 124 ? 64.114 -29.651 4.991 1.00 50.56 124 VAL A N 1
ATOM 996 C CA . VAL A 1 124 ? 64.589 -31.033 4.931 1.00 50.56 124 VAL A CA 1
ATOM 997 C C . VAL A 1 124 ? 63.839 -31.698 3.783 1.00 50.56 124 VAL A C 1
ATOM 999 O O . VAL A 1 124 ? 62.615 -31.706 3.827 1.00 50.56 124 VAL A O 1
ATOM 1002 N N . GLU A 1 125 ? 64.583 -32.238 2.803 1.00 39.91 125 GLU A N 1
ATOM 1003 C CA . GLU A 1 125 ? 64.106 -33.097 1.691 1.00 39.91 125 GLU A CA 1
ATOM 1004 C C . GLU A 1 125 ? 63.557 -32.313 0.462 1.00 39.91 125 GLU A C 1
ATOM 1006 O O . GLU A 1 125 ? 62.696 -31.458 0.614 1.00 39.91 125 GLU A O 1
ATOM 1011 N N . CYS A 1 126 ? 63.966 -32.484 -0.807 1.00 37.28 126 CYS A N 1
ATOM 1012 C CA . CYS A 1 126 ? 64.837 -33.438 -1.502 1.00 37.28 126 CYS A CA 1
ATOM 1013 C C . CYS A 1 126 ? 65.197 -32.901 -2.918 1.00 37.28 126 CYS A C 1
ATOM 1015 O O . CYS A 1 126 ? 64.330 -32.399 -3.624 1.00 37.28 126 CYS A O 1
ATOM 1017 N N . VAL A 1 127 ? 66.488 -32.978 -3.251 1.00 44.72 127 VAL A N 1
ATOM 1018 C CA . VAL A 1 127 ? 67.206 -33.295 -4.512 1.00 44.72 127 VAL A CA 1
ATOM 1019 C C . VAL A 1 127 ? 66.514 -33.228 -5.903 1.00 44.72 127 VAL A C 1
ATOM 1021 O O . VAL A 1 127 ? 65.440 -33.771 -6.133 1.00 44.72 127 VAL A O 1
ATOM 1024 N N . GLU A 1 128 ? 67.282 -32.602 -6.809 1.00 44.44 128 GLU A N 1
ATOM 1025 C CA . GLU A 1 128 ? 67.331 -32.481 -8.285 1.00 44.44 128 GLU A CA 1
ATOM 1026 C C . GLU A 1 128 ? 66.622 -33.507 -9.190 1.00 44.44 128 GLU A C 1
ATOM 1028 O O . GLU A 1 128 ? 66.650 -34.707 -8.923 1.00 44.44 128 GLU A O 1
ATOM 1033 N N . SER A 1 129 ? 66.165 -33.031 -10.365 1.00 39.38 129 SER A N 1
ATOM 1034 C CA . SER A 1 129 ? 66.469 -33.609 -11.699 1.00 39.38 129 SER A CA 1
ATOM 1035 C C . SER A 1 129 ? 65.996 -32.685 -12.846 1.00 39.38 129 SER A C 1
ATOM 1037 O O . SER A 1 129 ? 64.827 -32.303 -12.880 1.00 39.38 129 SER A O 1
ATOM 1039 N N . ASP A 1 130 ? 66.905 -32.369 -13.777 1.00 43.56 130 ASP A N 1
ATOM 1040 C CA . ASP A 1 130 ? 66.696 -31.679 -15.068 1.00 43.56 130 ASP A CA 1
ATOM 1041 C C . ASP A 1 130 ? 66.526 -32.698 -16.222 1.00 43.56 130 ASP A C 1
ATOM 1043 O O . ASP A 1 130 ? 67.121 -33.773 -16.141 1.00 43.56 130 ASP A O 1
ATOM 1047 N N . ASP A 1 131 ? 65.815 -32.352 -17.314 1.00 41.47 131 ASP A N 1
ATOM 1048 C CA . ASP A 1 131 ? 66.086 -32.881 -18.676 1.00 41.47 131 ASP A CA 1
ATOM 1049 C C . ASP A 1 131 ? 65.464 -32.019 -19.812 1.00 41.47 131 ASP A C 1
ATOM 1051 O O . ASP A 1 131 ? 64.466 -31.322 -19.618 1.00 41.47 131 ASP A O 1
ATOM 1055 N N . ASP A 1 132 ? 66.084 -32.081 -20.996 1.00 44.16 132 ASP A N 1
ATOM 1056 C CA . ASP A 1 132 ? 66.146 -31.111 -22.103 1.00 44.16 132 ASP A CA 1
ATOM 1057 C C . ASP A 1 132 ? 65.592 -31.671 -23.452 1.00 44.16 132 ASP A C 1
ATOM 1059 O O . ASP A 1 132 ? 65.504 -32.878 -23.657 1.00 44.16 132 ASP A O 1
ATOM 1063 N N . GLY A 1 133 ? 65.309 -30.785 -24.426 1.00 38.59 133 GLY A N 1
ATOM 1064 C CA . GLY A 1 133 ? 65.417 -31.063 -25.879 1.00 38.59 133 GLY A CA 1
ATOM 1065 C C . GLY A 1 133 ? 64.190 -31.525 -26.709 1.00 38.59 133 GLY A C 1
ATOM 1066 O O . GLY A 1 133 ? 63.662 -32.615 -26.536 1.00 38.59 133 GLY A O 1
ATOM 1067 N N . PHE A 1 134 ? 63.798 -30.758 -27.748 1.00 35.91 134 PHE A N 1
ATOM 1068 C CA . PHE A 1 134 ? 64.211 -30.961 -29.162 1.00 35.91 134 PHE A CA 1
ATOM 1069 C C . PHE A 1 134 ? 63.429 -30.101 -30.189 1.00 35.91 134 PHE A C 1
ATOM 1071 O O . PHE A 1 134 ? 62.273 -29.725 -30.030 1.00 35.91 134 PHE A O 1
ATOM 1078 N N . ARG A 1 135 ? 64.143 -29.796 -31.281 1.00 44.47 135 ARG A N 1
ATOM 1079 C CA . ARG A 1 135 ? 63.913 -28.847 -32.387 1.00 44.47 135 ARG A CA 1
ATOM 1080 C C . ARG A 1 135 ? 63.550 -29.615 -33.674 1.00 44.47 135 ARG A C 1
ATOM 1082 O O . ARG A 1 135 ? 64.101 -30.690 -33.879 1.00 44.47 135 ARG A O 1
ATOM 1089 N N . SER A 1 136 ? 62.784 -29.036 -34.610 1.00 45.09 136 SER A N 1
ATOM 1090 C CA . SER A 1 136 ? 62.764 -29.505 -36.016 1.00 45.09 136 SER A CA 1
ATOM 1091 C C . SER A 1 136 ? 62.648 -28.356 -37.034 1.00 45.09 136 SER A C 1
ATOM 1093 O O . SER A 1 136 ? 62.032 -27.332 -36.751 1.00 45.09 136 SER A O 1
ATOM 1095 N N . LYS A 1 137 ? 63.324 -28.509 -38.183 1.00 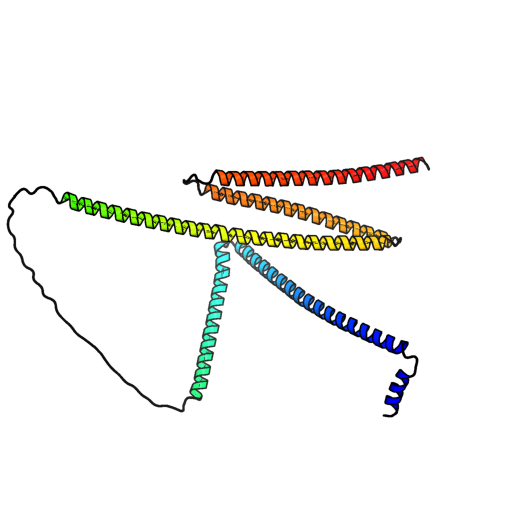45.66 137 LYS A N 1
ATOM 1096 C CA . LYS A 1 137 ? 63.633 -27.523 -39.245 1.00 45.66 137 LYS A CA 1
ATOM 1097 C C . LYS A 1 137 ? 63.180 -28.030 -40.635 1.00 45.66 137 LYS A C 1
ATOM 1099 O O . LYS A 1 137 ? 63.027 -29.236 -40.794 1.00 45.66 137 LYS A O 1
ATOM 1104 N N . ASN A 1 138 ? 63.202 -27.109 -41.621 1.00 32.41 138 ASN A N 1
ATOM 1105 C CA . ASN A 1 138 ? 63.509 -27.247 -43.076 1.00 32.41 138 ASN A CA 1
ATOM 1106 C C . ASN A 1 138 ? 62.317 -26.999 -44.033 1.00 32.41 138 ASN A C 1
ATOM 1108 O O . ASN A 1 138 ? 61.216 -27.414 -43.715 1.00 32.41 138 ASN A O 1
ATOM 1112 N N . ALA A 1 139 ? 62.438 -26.491 -45.271 1.00 33.50 139 ALA A N 1
ATOM 1113 C CA . ALA A 1 139 ? 63.335 -25.565 -45.998 1.00 33.50 139 ALA A CA 1
ATOM 1114 C C . ALA A 1 139 ? 62.937 -25.594 -47.511 1.00 33.50 139 ALA A C 1
ATOM 1116 O O . ALA A 1 139 ? 62.709 -26.692 -48.002 1.00 33.50 139 ALA A O 1
ATOM 1117 N N . LEU A 1 140 ? 62.985 -24.432 -48.209 1.00 36.88 140 LEU A N 1
ATOM 1118 C CA . LEU A 1 140 ? 63.380 -24.173 -49.637 1.00 36.88 140 LEU A CA 1
ATOM 1119 C C . LEU A 1 140 ? 62.566 -24.790 -50.825 1.00 36.88 140 LEU A C 1
ATOM 1121 O O . LEU A 1 140 ? 62.101 -25.909 -50.704 1.00 36.88 140 LEU A O 1
ATOM 1125 N N . PHE A 1 141 ? 62.392 -24.231 -52.049 1.00 34.41 141 PHE A N 1
ATOM 1126 C CA . PHE A 1 141 ? 62.801 -23.023 -52.834 1.00 34.41 141 PHE A CA 1
ATOM 1127 C C . PHE A 1 141 ? 61.786 -22.830 -54.029 1.00 34.41 141 PHE A C 1
ATOM 1129 O O . PHE A 1 141 ? 61.073 -23.783 -54.344 1.00 34.41 141 PHE A O 1
ATOM 1136 N N . PRO A 1 142 ? 61.736 -21.667 -54.732 1.00 47.06 142 PRO A N 1
ATOM 1137 C CA . PRO A 1 142 ? 60.865 -21.316 -55.874 1.00 47.06 142 PRO A CA 1
ATOM 1138 C C . PRO A 1 142 ? 61.558 -21.431 -57.256 1.00 47.06 142 PRO A C 1
ATOM 1140 O O . PRO A 1 142 ? 62.777 -21.576 -57.328 1.00 47.06 142 PRO A O 1
ATOM 1143 N N . CYS A 1 143 ? 60.806 -21.272 -58.357 1.00 31.83 143 CYS A N 1
ATOM 1144 C CA . CYS A 1 143 ? 61.380 -21.029 -59.688 1.00 31.83 143 CYS A CA 1
ATOM 1145 C C . CYS A 1 143 ? 60.597 -19.965 -60.477 1.00 31.83 143 CYS A C 1
ATOM 1147 O O . CYS A 1 143 ? 59.369 -19.980 -60.517 1.00 31.83 143 CYS A O 1
ATOM 1149 N N . ALA A 1 144 ? 61.353 -19.048 -61.078 1.00 33.62 144 ALA A N 1
ATOM 1150 C CA . ALA A 1 144 ? 60.931 -17.960 -61.950 1.00 33.62 144 ALA A CA 1
ATOM 1151 C C . ALA A 1 144 ? 60.827 -18.424 -63.412 1.00 33.62 144 ALA A C 1
ATOM 1153 O O . ALA A 1 144 ? 61.566 -19.328 -63.798 1.00 33.62 144 ALA A O 1
ATOM 1154 N N . ASN A 1 145 ? 60.005 -17.753 -64.229 1.00 29.02 145 ASN A N 1
ATOM 1155 C CA . ASN A 1 145 ? 60.373 -17.448 -65.617 1.00 29.02 145 ASN A CA 1
ATOM 1156 C C . ASN A 1 145 ? 59.472 -16.347 -66.212 1.00 29.02 145 ASN A C 1
ATOM 1158 O O . ASN A 1 145 ? 58.308 -16.581 -66.530 1.00 29.02 145 ASN A O 1
ATOM 1162 N N . GLU A 1 146 ? 60.037 -15.153 -66.373 1.00 38.62 146 GLU A N 1
ATOM 1163 C CA . GLU A 1 146 ? 59.609 -14.156 -67.357 1.00 38.62 146 GLU A CA 1
ATOM 1164 C C . GLU A 1 146 ? 60.180 -14.549 -68.729 1.00 38.62 146 GLU A C 1
ATOM 1166 O O . GLU A 1 146 ? 61.305 -15.036 -68.794 1.00 38.62 146 GLU A O 1
ATOM 1171 N N . PHE A 1 147 ? 59.421 -14.352 -69.812 1.00 31.11 147 PHE A N 1
ATOM 1172 C CA . PHE A 1 147 ? 59.798 -13.524 -70.973 1.00 31.11 147 PHE A CA 1
ATOM 1173 C C . PHE A 1 147 ? 58.784 -13.692 -72.123 1.00 31.11 147 PHE A C 1
ATOM 1175 O O . PHE A 1 147 ? 58.589 -14.784 -72.641 1.00 31.11 147 PHE A O 1
ATOM 1182 N N . SER A 1 148 ? 58.206 -12.550 -72.517 1.00 44.88 148 SER A N 1
ATOM 1183 C CA . SER A 1 148 ? 58.154 -11.992 -73.882 1.00 44.88 148 SER A CA 1
ATOM 1184 C C . SER A 1 148 ? 57.674 -12.846 -75.067 1.00 44.88 148 SER A C 1
ATOM 1186 O O . SER A 1 148 ? 58.335 -13.807 -75.447 1.00 44.88 148 SER A O 1
ATOM 1188 N N . SER A 1 149 ? 56.635 -12.359 -75.767 1.00 39.44 149 SER A N 1
ATOM 1189 C CA . SER A 1 149 ? 56.579 -12.337 -77.243 1.00 39.44 149 SER A CA 1
ATOM 1190 C C . SER A 1 149 ? 55.385 -11.514 -77.759 1.00 39.44 149 SER A C 1
ATOM 1192 O O . SER A 1 149 ? 54.238 -11.905 -77.566 1.00 39.44 149 SER A O 1
ATOM 1194 N N . ASP A 1 150 ? 55.670 -10.429 -78.486 1.00 33.75 150 ASP A N 1
ATOM 1195 C CA . ASP A 1 150 ? 54.750 -9.731 -79.401 1.00 33.75 150 ASP A CA 1
ATOM 1196 C C . ASP A 1 150 ? 54.428 -10.610 -80.625 1.00 33.75 150 ASP A C 1
ATOM 1198 O O . ASP A 1 150 ? 55.353 -11.155 -81.232 1.00 33.75 150 ASP A O 1
ATOM 1202 N N . TYR A 1 151 ? 53.157 -10.685 -81.046 1.00 38.91 151 TYR A N 1
ATOM 1203 C CA . TYR A 1 151 ? 52.796 -10.761 -82.470 1.00 38.91 151 TYR A CA 1
ATOM 1204 C C . TYR A 1 151 ? 51.337 -10.346 -82.758 1.00 38.91 151 TYR A C 1
ATOM 1206 O O . TYR A 1 151 ? 50.378 -10.900 -82.238 1.00 38.91 151 TYR A O 1
ATOM 1214 N N . ASP A 1 152 ? 51.255 -9.338 -83.623 1.00 30.95 152 ASP A N 1
ATOM 1215 C CA . ASP A 1 152 ? 50.411 -9.127 -84.807 1.00 30.95 152 ASP A CA 1
ATOM 1216 C C . ASP A 1 152 ? 48.896 -9.437 -84.824 1.00 30.95 152 ASP A C 1
ATOM 1218 O O . ASP A 1 152 ? 48.413 -10.554 -84.654 1.00 30.95 152 ASP A O 1
ATOM 1222 N N . MET A 1 153 ? 48.176 -8.379 -85.197 1.00 43.09 153 MET A N 1
ATOM 1223 C CA . MET A 1 153 ? 46.737 -8.214 -85.353 1.00 43.09 153 MET A CA 1
ATOM 1224 C C . MET A 1 153 ? 46.282 -8.721 -86.725 1.00 43.09 153 MET A C 1
ATOM 1226 O O . MET A 1 153 ? 46.674 -8.173 -87.757 1.00 43.09 153 MET A O 1
ATOM 1230 N N . LYS A 1 154 ? 45.352 -9.684 -86.752 1.00 39.09 154 LYS A N 1
ATOM 1231 C CA . LYS A 1 154 ? 44.492 -9.929 -87.919 1.00 39.09 154 LYS A CA 1
ATOM 1232 C C . LYS A 1 154 ? 43.032 -10.105 -87.515 1.00 39.09 154 LYS A C 1
ATOM 1234 O O . LYS A 1 154 ? 42.656 -11.069 -86.862 1.00 39.09 154 LYS A O 1
ATOM 1239 N N . VAL A 1 155 ? 42.250 -9.141 -87.991 1.00 46.19 155 VAL A N 1
ATOM 1240 C CA . VAL A 1 155 ? 40.791 -9.101 -88.117 1.00 46.19 155 VAL A CA 1
ATOM 1241 C C . VAL A 1 155 ? 40.262 -10.401 -88.726 1.00 46.19 155 VAL A C 1
ATOM 1243 O O . VAL A 1 155 ? 40.611 -10.714 -89.863 1.00 46.19 155 VAL A O 1
ATOM 1246 N N . ILE A 1 156 ? 39.405 -11.105 -87.985 1.00 38.56 156 ILE A N 1
ATOM 1247 C CA . ILE A 1 156 ? 38.425 -12.088 -88.467 1.00 38.56 156 ILE A CA 1
ATOM 1248 C C . ILE A 1 156 ? 37.207 -11.968 -87.539 1.00 38.56 156 ILE A C 1
ATOM 1250 O O . ILE A 1 156 ? 37.341 -12.079 -86.322 1.00 38.56 156 ILE A O 1
ATOM 1254 N N . ASP A 1 157 ? 36.050 -11.677 -88.130 1.00 43.50 157 ASP A N 1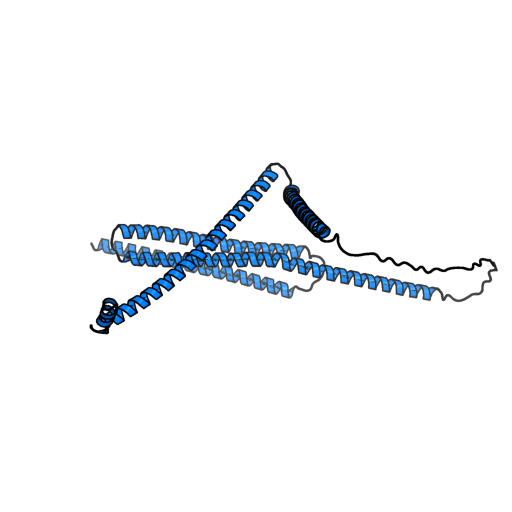
ATOM 1255 C CA . ASP A 1 157 ? 34.759 -11.504 -87.466 1.00 43.50 157 ASP A CA 1
ATOM 1256 C C . ASP A 1 157 ? 34.340 -12.769 -86.690 1.00 43.50 157 ASP A C 1
ATOM 1258 O O . ASP A 1 157 ? 34.228 -13.853 -87.269 1.00 43.50 157 ASP A O 1
ATOM 1262 N N . ILE A 1 158 ? 34.074 -12.614 -85.390 1.00 49.00 158 ILE A N 1
ATOM 1263 C CA . ILE A 1 158 ? 33.434 -13.606 -84.512 1.00 49.00 158 ILE A CA 1
ATOM 1264 C C . ILE A 1 158 ? 32.236 -12.893 -83.861 1.00 49.00 158 ILE A C 1
ATOM 1266 O O . ILE A 1 158 ? 32.417 -11.778 -83.367 1.00 49.00 158 ILE A O 1
ATOM 1270 N N . PRO A 1 159 ? 31.018 -13.462 -83.889 1.00 50.94 159 PRO A N 1
ATOM 1271 C CA . PRO A 1 159 ? 29.860 -12.827 -83.282 1.00 50.94 159 PRO A CA 1
ATOM 1272 C C . PRO A 1 159 ? 29.967 -12.903 -81.752 1.00 50.94 159 PRO A C 1
ATOM 1274 O O . PRO A 1 159 ? 30.002 -13.986 -81.185 1.00 50.94 159 PRO A O 1
ATOM 1277 N N . ASP A 1 160 ? 30.095 -11.730 -81.140 1.00 46.84 160 ASP A N 1
ATOM 1278 C CA . ASP A 1 160 ? 29.541 -11.289 -79.851 1.00 46.84 160 ASP A CA 1
ATOM 1279 C C . ASP A 1 160 ? 28.912 -12.379 -78.943 1.00 46.84 160 ASP A C 1
ATOM 1281 O O . ASP A 1 160 ? 27.700 -12.564 -78.935 1.00 46.84 160 ASP A O 1
ATOM 1285 N N . GLU A 1 161 ? 29.739 -13.097 -78.170 1.00 49.53 161 GLU A N 1
ATOM 1286 C CA . GLU A 1 161 ? 29.313 -14.017 -77.087 1.00 49.53 161 GLU A CA 1
ATOM 1287 C C . GLU A 1 161 ? 29.865 -13.600 -75.702 1.00 49.53 161 GLU A C 1
ATOM 1289 O O . GLU A 1 161 ? 29.688 -14.309 -74.718 1.00 49.53 161 GLU A O 1
ATOM 1294 N N . THR A 1 162 ? 30.521 -12.439 -75.578 1.00 53.53 162 THR A N 1
ATOM 1295 C CA . THR A 1 162 ? 31.068 -11.957 -74.289 1.00 53.53 162 THR A CA 1
ATOM 1296 C C . THR A 1 162 ? 30.081 -11.122 -73.471 1.00 53.53 162 THR A C 1
ATOM 1298 O O . THR A 1 162 ? 30.301 -10.911 -72.283 1.00 53.53 162 THR A O 1
ATOM 1301 N N . GLU A 1 163 ? 28.992 -10.642 -74.081 1.00 53.69 163 GLU A N 1
ATOM 1302 C CA . GLU A 1 163 ? 27.989 -9.805 -73.405 1.00 53.69 163 GLU 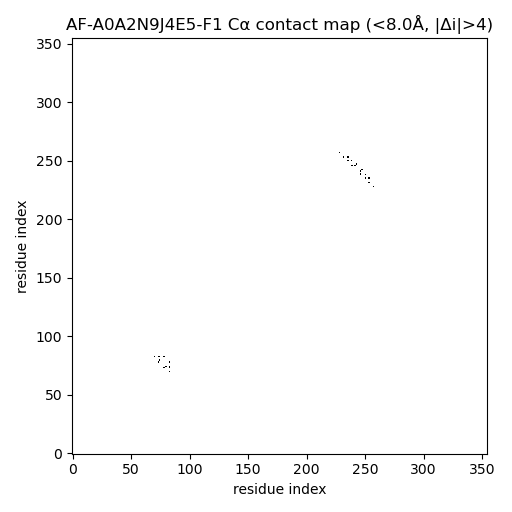A CA 1
ATOM 1303 C C . GLU A 1 163 ? 27.033 -10.625 -72.512 1.00 53.69 163 GLU A C 1
ATOM 1305 O O . GLU A 1 163 ? 26.471 -10.093 -71.555 1.00 53.69 163 GLU A O 1
ATOM 1310 N N . ASP A 1 164 ? 26.841 -11.916 -72.804 1.00 54.03 164 ASP A N 1
ATOM 1311 C CA . ASP A 1 164 ? 25.912 -12.786 -72.068 1.00 54.03 164 ASP A CA 1
ATOM 1312 C C . ASP A 1 164 ? 26.512 -13.303 -70.748 1.00 54.03 164 ASP A C 1
ATOM 1314 O O . ASP A 1 164 ? 25.819 -13.323 -69.728 1.00 54.03 164 ASP A O 1
ATOM 1318 N N . GLU A 1 165 ? 27.810 -13.628 -70.721 1.00 58.78 165 GLU A N 1
ATOM 1319 C CA . GLU A 1 165 ? 28.516 -14.041 -69.495 1.00 58.78 165 GLU A CA 1
ATOM 1320 C C . GLU A 1 165 ? 28.637 -12.887 -68.481 1.00 58.78 165 GLU A C 1
ATOM 1322 O O . GLU A 1 165 ? 28.517 -13.089 -67.270 1.00 58.78 165 GLU A O 1
ATOM 1327 N N . GLU A 1 166 ? 28.829 -11.654 -68.962 1.00 59.84 166 GLU A N 1
ATOM 1328 C CA . GLU A 1 166 ? 28.935 -10.465 -68.110 1.00 59.84 166 GLU A CA 1
ATOM 1329 C C . GLU A 1 166 ? 27.579 -10.117 -67.467 1.00 59.84 166 GLU A C 1
ATOM 1331 O O . GLU A 1 166 ? 27.503 -9.884 -66.258 1.00 59.84 166 GLU A O 1
ATOM 1336 N N . LYS A 1 167 ? 26.478 -10.210 -68.227 1.00 67.12 167 LYS A N 1
ATOM 1337 C CA . LYS A 1 167 ? 25.110 -10.040 -67.703 1.00 67.12 167 LYS A CA 1
ATOM 1338 C C . LYS A 1 167 ? 24.734 -11.127 -66.693 1.00 67.12 167 LYS A C 1
ATOM 1340 O O . LYS A 1 167 ? 24.069 -10.832 -65.699 1.00 67.12 167 LYS A O 1
ATOM 1345 N N . GLU A 1 168 ? 25.159 -12.373 -66.899 1.00 68.94 168 GLU A N 1
ATOM 1346 C CA . GLU A 1 168 ? 24.903 -13.473 -65.958 1.00 68.94 168 GLU A CA 1
ATOM 1347 C C . GLU A 1 168 ? 25.632 -13.263 -64.617 1.00 68.94 168 GLU A C 1
ATOM 1349 O O . GLU A 1 168 ? 25.041 -13.436 -63.543 1.00 68.94 168 GLU A O 1
ATOM 1354 N N . LEU A 1 169 ? 26.884 -12.793 -64.659 1.00 71.56 169 LEU A N 1
ATOM 1355 C CA . LEU A 1 169 ? 27.642 -12.420 -63.460 1.00 71.56 169 LEU A CA 1
ATOM 1356 C C . LEU A 1 169 ? 27.026 -11.215 -62.733 1.00 71.56 169 LEU A C 1
ATOM 1358 O O . LEU A 1 169 ? 26.954 -11.208 -61.499 1.00 71.56 169 LEU A O 1
ATOM 1362 N N . GLU A 1 170 ? 26.528 -10.218 -63.467 1.00 78.25 170 GLU A N 1
ATOM 1363 C CA . GLU A 1 170 ? 25.808 -9.079 -62.888 1.00 78.25 170 GLU A CA 1
ATOM 1364 C C . GLU A 1 170 ? 24.499 -9.500 -62.206 1.00 78.25 170 GLU A C 1
ATOM 1366 O O . GLU A 1 170 ? 24.208 -9.040 -61.096 1.00 78.25 170 GLU A O 1
ATOM 1371 N N . HIS A 1 171 ? 23.738 -10.417 -62.814 1.00 75.75 171 HIS A N 1
ATOM 1372 C CA . HIS A 1 171 ? 22.535 -10.988 -62.207 1.00 75.75 171 HIS A CA 1
ATOM 1373 C C . HIS A 1 171 ? 22.855 -11.737 -60.911 1.00 75.75 171 HIS A C 1
ATOM 1375 O O . HIS A 1 171 ? 22.174 -11.523 -59.905 1.00 75.75 171 HIS A O 1
ATOM 1381 N N . SER A 1 172 ? 23.927 -12.534 -60.891 1.00 83.25 172 SER A N 1
ATOM 1382 C CA . SER A 1 172 ? 24.382 -13.212 -59.673 1.00 83.25 172 SER A CA 1
ATOM 1383 C C . SER A 1 172 ? 24.820 -12.220 -58.587 1.00 83.25 172 SER A C 1
ATOM 1385 O O . SER A 1 172 ? 24.489 -12.406 -57.416 1.00 83.25 172 SER A O 1
ATOM 1387 N N . SER A 1 173 ? 25.520 -11.139 -58.951 1.00 88.75 173 SER A N 1
ATOM 1388 C CA . SER A 1 173 ? 25.961 -10.112 -57.995 1.00 88.75 173 SER A CA 1
ATOM 1389 C C . SER A 1 173 ? 24.793 -9.317 -57.402 1.00 88.75 173 SER A C 1
ATOM 1391 O O . SER A 1 173 ? 24.781 -9.007 -56.209 1.00 88.75 173 SER A O 1
ATOM 1393 N N . LEU A 1 174 ? 23.792 -8.975 -58.216 1.00 86.00 174 LEU A N 1
ATOM 1394 C CA . LEU A 1 174 ? 22.581 -8.295 -57.752 1.00 86.00 174 LEU A CA 1
ATOM 1395 C C . LEU A 1 174 ? 21.735 -9.195 -56.849 1.00 86.00 174 LEU A C 1
ATOM 1397 O O . LEU A 1 174 ? 21.227 -8.727 -55.830 1.00 86.00 174 LEU A O 1
ATOM 1401 N N . GLN A 1 175 ? 21.625 -10.478 -57.193 1.00 83.81 175 GLN A N 1
ATOM 1402 C CA . GLN A 1 175 ? 20.932 -11.470 -56.379 1.00 83.81 175 GLN A CA 1
ATOM 1403 C C . GLN A 1 175 ? 21.578 -11.606 -54.990 1.00 83.81 175 GLN A C 1
ATOM 1405 O O . GLN A 1 175 ? 20.879 -11.537 -53.982 1.00 83.81 175 GLN A O 1
ATOM 1410 N N . GLU A 1 176 ? 22.909 -11.693 -54.919 1.00 90.38 176 GLU A N 1
ATOM 1411 C CA . GLU A 1 176 ? 23.639 -11.766 -53.646 1.00 90.38 176 GLU A CA 1
ATOM 1412 C C . GLU A 1 176 ? 23.447 -10.506 -52.783 1.00 90.38 176 GLU A C 1
ATOM 1414 O O . GLU A 1 176 ? 23.265 -10.603 -51.567 1.00 90.38 176 GLU A O 1
ATOM 1419 N N . LYS A 1 177 ? 23.422 -9.315 -53.401 1.00 91.50 177 LYS A N 1
ATOM 1420 C CA . LYS A 1 177 ? 23.159 -8.050 -52.692 1.00 91.50 177 LYS A CA 1
ATOM 1421 C C . LYS A 1 177 ? 21.764 -8.017 -52.070 1.00 91.50 177 LYS A C 1
ATOM 1423 O O . LYS A 1 177 ? 21.633 -7.613 -50.917 1.00 91.50 177 LYS A O 1
ATOM 1428 N N . LEU A 1 178 ? 20.744 -8.460 -52.805 1.00 89.81 178 LEU A N 1
ATOM 1429 C CA . LEU A 1 178 ? 19.372 -8.534 -52.294 1.00 89.81 178 LEU A CA 1
ATOM 1430 C C . LEU A 1 178 ? 19.246 -9.556 -51.157 1.00 89.81 178 LEU A C 1
ATOM 1432 O O . LEU A 1 178 ? 18.591 -9.280 -50.154 1.00 89.81 178 LEU A O 1
ATOM 1436 N N . ASP A 1 179 ? 19.922 -10.700 -51.265 1.00 93.06 179 ASP A N 1
ATOM 1437 C CA . ASP A 1 179 ? 19.941 -11.715 -50.207 1.00 93.06 179 ASP A CA 1
ATOM 1438 C C . ASP A 1 179 ? 20.645 -11.217 -48.936 1.00 93.06 179 ASP A C 1
ATOM 1440 O O . ASP A 1 179 ? 20.230 -11.538 -47.817 1.00 93.06 179 ASP A O 1
ATOM 1444 N N . MET A 1 180 ? 21.712 -10.426 -49.081 1.00 91.38 180 MET A N 1
ATOM 1445 C CA . MET A 1 180 ? 22.361 -9.758 -47.952 1.00 91.38 180 MET A CA 1
ATOM 1446 C C . MET A 1 180 ? 21.449 -8.709 -47.312 1.00 91.38 180 MET A C 1
ATOM 1448 O O . MET A 1 180 ? 21.342 -8.671 -46.086 1.00 91.38 180 MET A O 1
ATOM 1452 N N . GLU A 1 181 ? 20.768 -7.893 -48.117 1.00 89.94 181 GLU A N 1
ATOM 1453 C CA . GLU A 1 181 ? 19.847 -6.864 -47.628 1.00 89.94 181 GLU A CA 1
ATOM 1454 C C . GLU A 1 181 ? 18.655 -7.477 -46.879 1.00 89.94 181 GLU A C 1
ATOM 1456 O O . GLU A 1 181 ? 18.314 -7.019 -45.788 1.00 89.94 181 GLU A O 1
ATOM 1461 N N . LEU A 1 182 ? 18.080 -8.570 -47.391 1.00 90.44 182 LEU A N 1
ATOM 1462 C CA . LEU A 1 182 ? 17.027 -9.321 -46.703 1.00 90.44 182 LEU A CA 1
ATOM 1463 C C . LEU A 1 182 ? 17.497 -9.847 -45.344 1.00 90.44 182 LEU A C 1
ATOM 1465 O O . LEU A 1 182 ? 16.820 -9.641 -44.339 1.00 90.44 182 LEU A O 1
ATOM 1469 N N . LYS A 1 183 ? 18.693 -10.442 -45.277 1.00 92.44 183 LYS A N 1
ATOM 1470 C CA . LYS A 1 183 ? 19.269 -10.916 -44.006 1.00 92.44 183 LYS A CA 1
ATOM 1471 C C . LYS A 1 183 ? 19.524 -9.777 -43.020 1.00 92.44 183 LYS A C 1
ATOM 1473 O O . LYS A 1 183 ? 19.346 -9.954 -41.815 1.00 92.44 183 LYS A O 1
ATOM 1478 N N . GLU A 1 184 ? 19.954 -8.611 -43.498 1.00 91.62 184 GLU A N 1
ATOM 1479 C CA . GLU A 1 184 ? 20.118 -7.434 -42.644 1.00 91.62 184 GLU A CA 1
ATOM 1480 C C . GLU A 1 184 ? 18.782 -6.898 -42.124 1.00 91.62 184 GLU A C 1
ATOM 1482 O O . GLU A 1 184 ? 18.704 -6.492 -40.961 1.00 91.62 184 GLU A O 1
ATOM 1487 N N . LEU A 1 185 ? 17.740 -6.896 -42.958 1.00 88.56 185 LEU A N 1
ATOM 1488 C CA . LEU A 1 185 ? 16.389 -6.502 -42.564 1.00 88.56 185 LEU A CA 1
ATOM 1489 C C . LEU A 1 185 ? 15.806 -7.469 -41.532 1.00 88.56 185 LEU A C 1
ATOM 1491 O O . LEU A 1 185 ? 15.304 -7.006 -40.508 1.00 88.56 185 LEU A O 1
ATOM 1495 N N . ASP A 1 186 ? 15.960 -8.777 -41.734 1.00 90.75 186 ASP A N 1
ATOM 1496 C CA . ASP A 1 186 ? 15.535 -9.801 -40.775 1.00 90.75 186 ASP A CA 1
ATOM 1497 C C . ASP A 1 186 ? 16.247 -9.630 -39.427 1.00 90.75 186 ASP A C 1
ATOM 1499 O O . ASP A 1 186 ? 15.614 -9.628 -38.371 1.00 90.75 186 ASP A O 1
ATOM 1503 N N . LYS A 1 187 ? 17.561 -9.375 -39.445 1.00 93.69 187 LYS A N 1
ATOM 1504 C CA . LYS A 1 187 ? 18.339 -9.129 -38.223 1.00 93.69 187 LYS A CA 1
ATOM 1505 C C . LYS A 1 187 ? 17.911 -7.845 -37.504 1.00 93.69 187 LYS A C 1
ATOM 1507 O O . LYS A 1 187 ? 17.853 -7.814 -36.274 1.00 93.69 187 LYS A O 1
ATOM 1512 N N . LYS A 1 188 ? 17.611 -6.773 -38.248 1.00 87.75 188 LYS A N 1
ATOM 1513 C CA . LYS A 1 188 ? 17.088 -5.514 -37.683 1.00 87.75 188 LYS A CA 1
ATOM 1514 C C . LYS A 1 188 ? 15.687 -5.700 -37.099 1.00 87.75 188 LYS A C 1
ATOM 1516 O O . LYS A 1 188 ? 15.400 -5.119 -36.051 1.00 87.75 188 LYS A O 1
ATOM 1521 N N . LEU A 1 189 ? 14.839 -6.504 -37.740 1.00 86.56 189 LEU A N 1
ATOM 1522 C CA . LEU A 1 189 ? 13.509 -6.847 -37.244 1.00 86.56 189 LEU A CA 1
ATOM 1523 C C . LEU A 1 189 ? 13.607 -7.638 -35.935 1.00 86.56 189 LEU A C 1
ATOM 1525 O O . LEU A 1 189 ? 13.013 -7.226 -34.942 1.00 86.56 189 LEU A O 1
ATOM 1529 N N . GLU A 1 190 ? 14.431 -8.686 -35.892 1.00 91.62 190 GLU A N 1
ATOM 1530 C CA . GLU A 1 190 ? 14.661 -9.493 -34.687 1.00 91.62 190 GLU A CA 1
ATOM 1531 C C . GLU A 1 190 ? 15.202 -8.640 -33.525 1.00 91.62 190 GLU A C 1
ATOM 1533 O O . GLU A 1 190 ? 14.724 -8.734 -32.390 1.00 91.62 190 GLU A O 1
ATOM 1538 N N . GLN A 1 191 ? 16.147 -7.733 -33.804 1.00 87.25 191 GLN A N 1
ATOM 1539 C CA . GLN A 1 191 ? 16.644 -6.785 -32.808 1.00 87.25 191 GLN A CA 1
ATOM 1540 C C . GLN A 1 191 ? 15.521 -5.879 -32.280 1.00 87.25 191 GLN A C 1
ATOM 1542 O O . GLN A 1 191 ? 15.412 -5.677 -31.068 1.00 87.25 191 GLN A O 1
ATOM 1547 N N . LYS A 1 192 ? 14.665 -5.348 -33.162 1.00 82.88 192 LYS A N 1
ATOM 1548 C CA . LYS A 1 192 ? 13.544 -4.485 -32.769 1.00 82.88 192 LYS A CA 1
ATOM 1549 C C . LYS A 1 192 ? 12.476 -5.230 -31.975 1.00 82.88 192 LYS A C 1
ATOM 1551 O O . LYS A 1 192 ? 11.948 -4.674 -31.013 1.00 82.88 192 LYS A O 1
ATOM 1556 N N . GLU A 1 193 ? 12.195 -6.484 -32.308 1.00 74.94 193 GLU A N 1
ATOM 1557 C CA . GLU A 1 193 ? 11.298 -7.345 -31.534 1.00 74.94 193 GLU A CA 1
ATOM 1558 C C . GLU A 1 193 ? 11.861 -7.640 -30.136 1.00 74.94 193 GLU A C 1
ATOM 1560 O O . GLU A 1 193 ? 11.137 -7.562 -29.137 1.00 74.94 193 GLU A O 1
ATOM 1565 N N . ALA A 1 194 ? 13.166 -7.912 -30.036 1.00 76.69 194 ALA A N 1
ATOM 1566 C CA . ALA A 1 194 ? 13.843 -8.128 -28.761 1.00 76.69 194 ALA A CA 1
ATOM 1567 C C . ALA A 1 194 ? 13.864 -6.860 -27.887 1.00 76.69 194 ALA A C 1
ATOM 1569 O O . ALA A 1 194 ? 13.600 -6.943 -26.682 1.00 76.69 194 ALA A O 1
ATOM 1570 N N . GLU A 1 195 ? 14.119 -5.690 -28.480 1.00 72.06 195 GLU A N 1
ATOM 1571 C CA . GLU A 1 195 ? 14.016 -4.387 -27.808 1.00 72.06 195 GLU A CA 1
ATOM 1572 C C . GLU A 1 195 ? 12.589 -4.159 -27.285 1.00 72.06 195 GLU A C 1
ATOM 1574 O O . GLU A 1 195 ? 12.397 -3.895 -26.097 1.00 72.06 195 GLU A O 1
ATOM 1579 N N . MET A 1 196 ? 11.571 -4.356 -28.127 1.00 65.25 196 MET A N 1
ATOM 1580 C CA . MET A 1 196 ? 10.162 -4.170 -27.758 1.00 65.25 196 MET A CA 1
ATOM 1581 C C . MET A 1 196 ? 9.741 -5.081 -26.596 1.00 65.25 196 MET A C 1
ATOM 1583 O O . MET A 1 196 ? 9.036 -4.655 -25.677 1.00 65.25 196 MET A O 1
ATOM 1587 N N . LYS A 1 197 ? 10.229 -6.326 -26.583 1.00 77.88 197 LYS A N 1
ATOM 1588 C CA . LYS A 1 197 ? 9.969 -7.294 -25.510 1.00 77.88 197 LYS A CA 1
ATOM 1589 C C . LYS A 1 197 ? 10.626 -6.892 -24.185 1.00 77.88 197 LYS A C 1
ATOM 1591 O O . LYS A 1 197 ? 10.033 -7.096 -23.125 1.00 77.88 197 LYS A O 1
ATOM 1596 N N . ARG A 1 198 ? 11.824 -6.296 -24.228 1.00 63.03 198 ARG A N 1
ATOM 1597 C CA . ARG A 1 198 ? 12.522 -5.771 -23.041 1.00 63.03 198 ARG A CA 1
ATOM 1598 C C . ARG A 1 198 ? 11.758 -4.594 -22.431 1.00 63.03 198 ARG A C 1
ATOM 1600 O O . ARG A 1 198 ? 11.437 -4.658 -21.246 1.00 63.03 198 ARG A O 1
ATOM 1607 N N . PHE A 1 199 ? 11.384 -3.602 -23.240 1.00 57.62 199 PHE A N 1
ATOM 1608 C CA . PHE A 1 199 ? 10.670 -2.404 -22.774 1.00 57.62 199 PHE A CA 1
ATOM 1609 C C . PHE A 1 199 ? 9.268 -2.704 -22.231 1.00 57.62 199 PHE A C 1
ATOM 1611 O O . PHE A 1 199 ? 8.881 -2.168 -21.197 1.00 57.62 199 PHE A O 1
ATOM 1618 N N . ALA A 1 200 ? 8.519 -3.617 -22.856 1.00 59.91 200 ALA A N 1
ATOM 1619 C CA . ALA A 1 200 ? 7.184 -3.971 -22.372 1.00 59.91 200 ALA A CA 1
ATOM 1620 C C . ALA A 1 200 ? 7.200 -4.643 -20.984 1.00 59.91 200 ALA A C 1
ATOM 1622 O O . ALA A 1 200 ? 6.258 -4.464 -20.215 1.00 59.91 200 ALA A O 1
ATOM 1623 N N . SER A 1 201 ? 8.245 -5.413 -20.657 1.00 54.44 201 SER A N 1
ATOM 1624 C CA . SER A 1 201 ? 8.307 -6.224 -19.430 1.00 54.44 201 SER A CA 1
ATOM 1625 C C . SER A 1 201 ? 8.860 -5.508 -18.191 1.00 54.44 201 SER A C 1
ATOM 1627 O O . SER A 1 201 ? 8.417 -5.798 -17.079 1.00 54.44 201 SER A O 1
ATOM 1629 N N . VAL A 1 202 ? 9.823 -4.598 -18.359 1.00 55.72 202 VAL A N 1
ATOM 1630 C CA . VAL A 1 202 ? 10.610 -4.064 -17.234 1.00 55.72 202 VAL A CA 1
ATOM 1631 C C . VAL A 1 202 ? 9.841 -2.977 -16.476 1.00 55.72 202 VAL A C 1
ATOM 1633 O O . VAL A 1 202 ? 9.760 -3.044 -15.251 1.00 55.72 202 VAL A O 1
ATOM 1636 N N . ASP A 1 203 ? 9.166 -2.062 -17.178 1.00 56.41 203 ASP A N 1
ATOM 1637 C CA . ASP A 1 203 ? 8.513 -0.914 -16.528 1.00 56.41 203 ASP A CA 1
ATOM 1638 C C . ASP A 1 203 ? 7.078 -1.201 -16.055 1.00 56.41 203 ASP A C 1
ATOM 1640 O O . ASP A 1 203 ? 6.626 -0.664 -15.040 1.00 56.41 203 ASP A O 1
ATOM 1644 N N . THR A 1 204 ? 6.346 -2.107 -16.714 1.00 63.00 204 THR A N 1
ATOM 1645 C CA . THR A 1 204 ? 4.977 -2.447 -16.282 1.00 63.00 204 THR A CA 1
ATOM 1646 C C . THR A 1 204 ? 4.944 -3.395 -15.088 1.00 63.00 204 THR A C 1
ATOM 1648 O O . THR A 1 204 ? 4.049 -3.274 -14.252 1.00 63.00 204 THR A O 1
ATOM 1651 N N . SER A 1 205 ? 5.900 -4.322 -14.970 1.00 73.50 205 SER A N 1
ATOM 1652 C CA . SER A 1 205 ? 5.906 -5.310 -13.885 1.00 73.50 205 SER A CA 1
ATOM 1653 C C . SER A 1 205 ? 6.238 -4.675 -12.535 1.00 73.50 205 SER A C 1
ATOM 1655 O O . SER A 1 205 ? 5.549 -4.940 -11.552 1.00 73.50 205 SER A O 1
ATOM 1657 N N . VAL A 1 206 ? 7.247 -3.799 -12.490 1.00 75.50 206 VAL A N 1
ATOM 1658 C CA . VAL A 1 206 ? 7.654 -3.094 -11.262 1.00 75.50 206 VAL A CA 1
ATOM 1659 C C . VAL A 1 206 ? 6.535 -2.170 -10.780 1.00 75.50 206 VAL A C 1
ATOM 1661 O O . VAL A 1 206 ? 6.159 -2.201 -9.608 1.00 75.50 206 VAL A O 1
ATOM 1664 N N . LEU A 1 207 ? 5.927 -1.407 -11.694 1.00 75.38 207 LEU A N 1
ATOM 1665 C CA . LEU A 1 207 ? 4.812 -0.523 -11.367 1.00 75.38 207 LEU A CA 1
ATOM 1666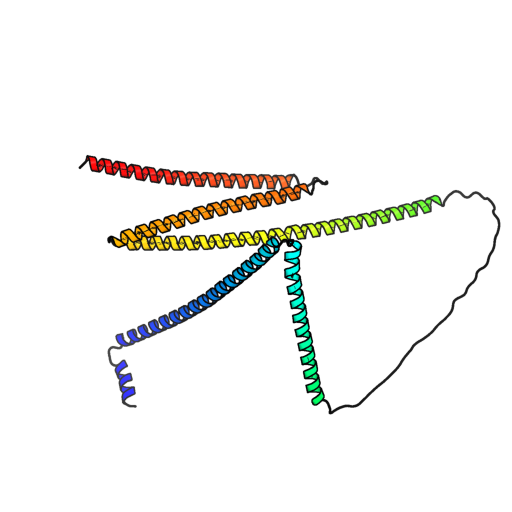 C C . LEU A 1 207 ? 3.569 -1.313 -10.929 1.00 75.38 207 LEU A C 1
ATOM 1668 O O . LEU A 1 207 ? 2.912 -0.950 -9.953 1.00 75.38 207 LEU A O 1
ATOM 1672 N N . LYS A 1 208 ? 3.243 -2.421 -11.609 1.00 81.94 208 LYS A N 1
ATOM 1673 C CA . LYS A 1 208 ? 2.136 -3.307 -11.220 1.00 81.94 208 LYS A CA 1
ATOM 1674 C C . LYS A 1 208 ? 2.339 -3.855 -9.809 1.00 81.94 208 LYS A C 1
ATOM 1676 O O . LYS A 1 208 ? 1.424 -3.731 -9.001 1.00 81.94 208 LYS A O 1
ATOM 1681 N N . GLN A 1 209 ? 3.531 -4.365 -9.512 1.00 84.12 209 GLN A N 1
ATOM 1682 C CA . GLN A 1 209 ? 3.881 -4.901 -8.199 1.00 84.12 209 GLN A CA 1
ATOM 1683 C C . GLN A 1 209 ? 3.833 -3.827 -7.103 1.00 84.12 209 GLN A C 1
ATOM 1685 O O . GLN A 1 209 ? 3.336 -4.092 -6.011 1.00 84.12 209 GLN A O 1
ATOM 1690 N N . HIS A 1 210 ? 4.296 -2.605 -7.391 1.00 88.06 210 HIS A N 1
ATOM 1691 C CA . HIS A 1 210 ? 4.218 -1.479 -6.458 1.00 88.06 210 HIS A CA 1
ATOM 1692 C C . HIS A 1 210 ? 2.770 -1.180 -6.050 1.00 88.06 210 HIS A C 1
ATOM 1694 O O . HIS A 1 210 ? 2.457 -1.090 -4.864 1.00 88.06 210 HIS A O 1
ATOM 1700 N N . TYR A 1 211 ? 1.867 -1.067 -7.023 1.00 80.88 211 TYR A N 1
ATOM 1701 C CA . TYR A 1 211 ? 0.470 -0.786 -6.720 1.00 80.88 211 TYR A CA 1
ATOM 1702 C C . TYR A 1 211 ? -0.268 -1.980 -6.103 1.00 80.88 211 TYR A C 1
ATOM 1704 O O . TYR A 1 211 ? -1.123 -1.771 -5.253 1.00 80.88 211 TYR A O 1
ATOM 1712 N N . GLU A 1 212 ? 0.060 -3.212 -6.490 1.00 86.00 212 GLU A N 1
ATOM 1713 C CA . GLU A 1 212 ? -0.494 -4.423 -5.872 1.00 86.00 212 GLU A CA 1
ATOM 1714 C C . GLU A 1 212 ? -0.109 -4.511 -4.389 1.00 86.00 212 GLU A C 1
ATOM 1716 O O . GLU A 1 212 ? -0.967 -4.713 -3.530 1.00 86.00 212 GLU A O 1
ATOM 1721 N N . LYS A 1 213 ? 1.160 -4.228 -4.066 1.00 91.75 213 LYS A N 1
ATOM 1722 C CA . LYS A 1 213 ? 1.624 -4.099 -2.682 1.00 91.75 213 LYS A CA 1
ATOM 1723 C C . LYS A 1 213 ? 0.888 -2.981 -1.942 1.00 91.75 213 LYS A C 1
ATOM 1725 O O . LYS A 1 213 ? 0.471 -3.180 -0.804 1.00 91.75 213 LYS A O 1
ATOM 1730 N N . LYS A 1 214 ? 0.697 -1.824 -2.585 1.00 92.25 214 LYS A N 1
ATOM 1731 C CA . LYS A 1 214 ? 0.029 -0.677 -1.961 1.00 92.25 214 LYS A CA 1
ATOM 1732 C C . LYS A 1 214 ? -1.441 -0.949 -1.637 1.00 92.25 214 LYS A C 1
ATOM 1734 O O . LYS A 1 214 ? -1.896 -0.566 -0.565 1.00 92.25 214 LYS A O 1
ATOM 1739 N N . VAL A 1 215 ? -2.158 -1.629 -2.532 1.00 84.56 215 VAL A N 1
ATOM 1740 C CA . VAL A 1 215 ? -3.544 -2.068 -2.298 1.00 84.56 215 VAL A CA 1
ATOM 1741 C C . VAL A 1 215 ? -3.599 -3.030 -1.115 1.00 84.56 215 VAL A C 1
ATOM 1743 O O . VAL A 1 215 ? -4.399 -2.836 -0.206 1.00 84.56 215 VAL A O 1
ATOM 1746 N N . HIS A 1 216 ? -2.689 -4.004 -1.061 1.00 90.38 216 HIS A N 1
ATOM 1747 C CA . HIS A 1 216 ? -2.648 -4.955 0.046 1.00 90.38 216 HIS A CA 1
ATOM 1748 C C . HIS A 1 216 ? -2.375 -4.288 1.408 1.00 90.38 216 HIS A C 1
ATOM 1750 O O . HIS A 1 216 ? -2.993 -4.645 2.411 1.00 90.38 216 HIS A O 1
ATOM 1756 N N . GLU A 1 217 ? -1.476 -3.300 1.456 1.00 87.88 217 GLU A N 1
ATOM 1757 C CA . GLU A 1 217 ? -1.219 -2.501 2.664 1.00 87.88 217 GLU A CA 1
ATOM 1758 C C . GLU A 1 217 ? -2.478 -1.746 3.125 1.00 87.88 217 GLU A C 1
ATOM 1760 O O . GLU A 1 217 ? -2.826 -1.799 4.306 1.00 87.88 217 GLU A O 1
ATOM 1765 N N . LEU A 1 218 ? -3.193 -1.099 2.197 1.00 85.19 218 LEU A N 1
ATOM 1766 C CA . LEU A 1 218 ? -4.434 -0.375 2.497 1.00 85.19 218 LEU A CA 1
ATOM 1767 C C . LEU A 1 218 ? -5.550 -1.313 2.983 1.00 85.19 218 LEU A C 1
ATOM 1769 O O . LEU A 1 218 ? -6.269 -0.978 3.924 1.00 85.19 218 LEU A O 1
ATOM 1773 N N . GLU A 1 219 ? -5.672 -2.513 2.411 1.00 88.25 219 GLU A N 1
ATOM 1774 C CA . GLU A 1 219 ? -6.633 -3.528 2.863 1.00 88.25 219 GLU A CA 1
ATOM 1775 C C . GLU A 1 219 ? -6.358 -3.991 4.301 1.00 88.25 219 GLU A C 1
ATOM 1777 O O . GLU A 1 219 ? -7.288 -4.154 5.099 1.00 88.25 219 GLU A O 1
ATOM 1782 N N . GLN A 1 220 ? -5.085 -4.184 4.662 1.00 86.88 220 GLN A N 1
ATOM 1783 C CA . GLN A 1 220 ? -4.700 -4.554 6.026 1.00 86.88 220 GLN A CA 1
ATOM 1784 C C . GLN A 1 220 ? -4.961 -3.423 7.029 1.00 86.88 220 GLN A C 1
ATOM 1786 O O . GLN A 1 220 ? -5.459 -3.680 8.131 1.00 86.88 220 GLN A O 1
ATOM 1791 N N . GLU A 1 221 ? -4.667 -2.176 6.655 1.00 86.19 221 GLU A N 1
ATOM 1792 C CA . GLU A 1 221 ? -4.952 -0.995 7.475 1.00 86.19 221 GLU A CA 1
ATOM 1793 C C . GLU A 1 221 ? -6.465 -0.836 7.685 1.00 86.19 221 GLU A C 1
ATOM 1795 O O . GLU A 1 221 ? -6.923 -0.732 8.825 1.00 86.19 221 GLU A O 1
ATOM 1800 N N . LYS A 1 222 ? -7.264 -0.961 6.617 1.00 82.31 222 LYS A N 1
ATOM 1801 C CA . LYS A 1 222 ? -8.734 -0.943 6.680 1.00 82.31 222 LYS A CA 1
ATOM 1802 C C . LYS A 1 222 ? -9.279 -2.024 7.611 1.00 82.31 222 LYS A C 1
ATOM 1804 O O . LYS A 1 222 ? -10.151 -1.743 8.432 1.00 82.31 222 LYS A O 1
ATOM 1809 N N . LYS A 1 223 ? -8.745 -3.246 7.542 1.00 94.31 223 LYS A N 1
ATOM 1810 C CA . LYS A 1 223 ? -9.143 -4.346 8.435 1.00 94.31 223 LYS A CA 1
ATOM 1811 C C . LYS A 1 223 ? -8.783 -4.065 9.898 1.00 94.31 223 LYS A C 1
ATOM 1813 O O . LYS A 1 223 ? -9.545 -4.420 10.797 1.00 94.31 223 LYS A O 1
ATOM 1818 N N . SER A 1 224 ? -7.643 -3.423 10.138 1.00 85.06 224 SER A N 1
ATOM 1819 C CA . SER A 1 224 ? -7.201 -3.037 11.482 1.00 85.06 224 SER A CA 1
ATOM 1820 C C . SER A 1 224 ? -8.103 -1.953 12.075 1.00 85.06 224 SER A C 1
ATOM 1822 O O . SER A 1 224 ? -8.588 -2.113 13.194 1.00 85.06 224 SER A O 1
ATOM 1824 N N . LEU A 1 225 ? -8.425 -0.918 11.292 1.00 86.81 225 LEU A N 1
ATOM 1825 C CA . LEU A 1 225 ? -9.361 0.140 11.683 1.00 86.81 225 LEU A CA 1
ATOM 1826 C C . LEU A 1 225 ? -10.769 -0.411 11.946 1.00 86.81 225 LEU A C 1
ATOM 1828 O O . LEU A 1 225 ? -11.395 -0.053 12.939 1.00 86.81 225 LEU A O 1
ATOM 1832 N N . GLN A 1 226 ? -11.261 -1.335 11.114 1.00 89.44 226 GLN A N 1
ATOM 1833 C CA . GLN A 1 226 ? -12.547 -2.004 11.352 1.00 89.44 226 GLN A CA 1
ATOM 1834 C C . GLN A 1 226 ? -12.569 -2.774 12.676 1.00 89.44 226 GLN A C 1
ATOM 1836 O O . GLN A 1 226 ? -13.573 -2.742 13.386 1.00 89.44 226 GLN A O 1
ATOM 1841 N N . LYS A 1 227 ? -11.465 -3.440 13.031 1.00 91.19 227 LYS A N 1
ATOM 1842 C CA . LYS A 1 227 ? -11.346 -4.161 14.301 1.00 91.19 227 LYS A CA 1
ATOM 1843 C C . LYS A 1 227 ? -11.371 -3.207 15.501 1.00 91.19 227 LYS A C 1
ATOM 1845 O O . LYS A 1 227 ? -12.060 -3.498 16.473 1.00 91.19 227 LYS A O 1
ATOM 1850 N N . GLU A 1 228 ? -10.685 -2.067 15.413 1.00 89.06 228 GLU A N 1
ATOM 1851 C CA . GLU A 1 228 ? -10.718 -1.025 16.450 1.00 89.06 228 GLU A CA 1
ATOM 1852 C C . GLU A 1 228 ? -12.127 -0.423 16.601 1.00 89.06 228 GLU A C 1
ATOM 1854 O O . GLU A 1 228 ? -12.607 -0.239 17.718 1.00 89.06 228 GLU A O 1
ATOM 1859 N N . ILE A 1 229 ? -12.841 -0.189 15.493 1.00 85.31 229 ILE A N 1
ATOM 1860 C CA . ILE A 1 229 ? -14.238 0.277 15.518 1.00 85.31 229 ILE A CA 1
ATOM 1861 C C . ILE A 1 229 ? -15.148 -0.736 16.226 1.00 85.31 229 ILE A C 1
ATOM 1863 O O . ILE A 1 229 ? -15.974 -0.347 17.053 1.00 85.31 229 ILE A O 1
ATOM 1867 N N . GLU A 1 230 ? -15.011 -2.026 15.918 1.00 93.06 230 GLU A N 1
ATOM 1868 C CA . GLU A 1 230 ? -15.800 -3.090 16.550 1.00 93.06 230 GLU A CA 1
ATOM 1869 C C . GLU A 1 230 ? -15.509 -3.181 18.059 1.00 93.06 230 GLU A C 1
ATOM 1871 O O . GLU A 1 230 ? -16.425 -3.293 18.874 1.00 93.06 230 GLU A O 1
ATOM 1876 N N . GLU A 1 231 ? -14.240 -3.050 18.452 1.00 91.62 231 GLU A N 1
ATOM 1877 C CA . GLU A 1 231 ? -13.815 -3.023 19.853 1.00 91.62 231 GLU A CA 1
ATOM 1878 C C . GLU A 1 231 ? -14.386 -1.810 20.602 1.00 91.62 231 GLU A C 1
ATOM 1880 O O . GLU A 1 231 ? -14.949 -1.955 21.690 1.00 91.62 231 GLU A O 1
ATOM 1885 N N . LEU A 1 232 ? -14.329 -0.618 20.001 1.00 85.06 232 LEU A N 1
ATOM 1886 C CA . LEU A 1 232 ? -14.929 0.594 20.558 1.00 85.06 232 LEU A CA 1
ATOM 1887 C C . LEU A 1 232 ? -16.454 0.479 20.676 1.00 85.06 232 LEU A C 1
ATOM 1889 O O . LEU A 1 232 ? -17.017 0.905 21.685 1.00 85.06 232 LEU A O 1
ATOM 1893 N N . ARG A 1 233 ? -17.135 -0.142 19.703 1.00 83.94 233 ARG A N 1
ATOM 1894 C CA . ARG A 1 233 ? -18.577 -0.436 19.786 1.00 83.94 233 ARG A CA 1
ATOM 1895 C C . ARG A 1 233 ? -18.899 -1.394 20.928 1.00 83.94 233 ARG A C 1
ATOM 1897 O O . ARG A 1 233 ? -19.859 -1.158 21.662 1.00 83.94 233 ARG A O 1
ATOM 1904 N N . CYS A 1 234 ? -18.091 -2.435 21.107 1.00 84.25 234 CYS A N 1
ATOM 1905 C CA . CYS A 1 234 ? -18.248 -3.390 22.199 1.00 84.25 234 CYS A CA 1
ATOM 1906 C C . CYS A 1 234 ? -18.053 -2.702 23.561 1.00 84.25 234 CYS A C 1
ATOM 1908 O O . CYS A 1 234 ? -18.896 -2.822 24.449 1.00 84.25 234 CYS A O 1
ATOM 1910 N N . ASN A 1 235 ? -17.014 -1.874 23.693 1.00 80.94 235 ASN A N 1
ATOM 1911 C CA . ASN A 1 235 ? -16.762 -1.073 24.890 1.00 80.94 235 ASN A CA 1
ATOM 1912 C C . ASN A 1 235 ? -17.903 -0.087 25.176 1.00 80.94 235 ASN A C 1
ATOM 1914 O O . ASN A 1 235 ? -18.378 -0.016 26.305 1.00 80.94 235 ASN A O 1
ATOM 1918 N N . LEU A 1 236 ? -18.417 0.610 24.162 1.00 75.06 236 LEU A N 1
ATOM 1919 C CA . LEU A 1 236 ? -19.577 1.495 24.297 1.00 75.06 236 LEU A CA 1
ATOM 1920 C C . LEU A 1 236 ? -20.841 0.754 24.747 1.00 75.06 236 LEU A C 1
ATOM 1922 O O . LEU A 1 236 ? -21.582 1.269 25.583 1.00 75.06 236 LEU A O 1
ATOM 1926 N N . SER A 1 237 ? -21.083 -0.452 24.229 1.00 77.62 237 SER A N 1
ATOM 1927 C CA . SER A 1 237 ? -22.191 -1.307 24.668 1.00 77.62 237 SER A CA 1
ATOM 1928 C C . SER A 1 237 ? -22.025 -1.745 26.129 1.00 77.62 237 SER A C 1
ATOM 1930 O O . SER A 1 237 ? -22.984 -1.714 26.902 1.00 77.62 237 SER A O 1
ATOM 1932 N N . ASN A 1 238 ? -20.800 -2.087 26.534 1.00 73.50 238 ASN A N 1
ATOM 1933 C CA . ASN A 1 238 ? -20.477 -2.477 27.907 1.00 73.50 238 ASN A CA 1
ATOM 1934 C C . ASN A 1 238 ? -20.654 -1.307 28.890 1.00 73.50 238 ASN A C 1
ATOM 1936 O O . ASN A 1 238 ? -21.224 -1.483 29.964 1.00 73.50 238 ASN A O 1
ATOM 1940 N N . ILE A 1 239 ? -20.243 -0.097 28.500 1.00 59.81 239 ILE A N 1
ATOM 1941 C CA . ILE A 1 239 ? -20.385 1.127 29.304 1.00 59.81 239 ILE A CA 1
ATOM 1942 C C . ILE A 1 239 ? -21.847 1.604 29.334 1.00 59.81 239 ILE A C 1
ATOM 1944 O O . ILE A 1 239 ? -22.312 2.111 30.346 1.00 59.81 239 ILE A O 1
ATOM 1948 N N . SER A 1 240 ? -22.630 1.378 28.271 1.00 54.88 240 SER A N 1
ATOM 1949 C CA . SER A 1 240 ? -24.062 1.723 28.245 1.00 54.88 240 SER A CA 1
ATOM 1950 C C . SER A 1 240 ? -24.909 0.926 29.251 1.00 54.88 240 SER A C 1
ATOM 1952 O O . SER A 1 240 ? -26.085 1.242 29.432 1.00 54.88 240 SER A O 1
ATOM 1954 N N . SER A 1 241 ? -24.326 -0.089 29.894 1.00 52.12 241 SER A N 1
ATOM 1955 C CA . SER A 1 241 ? -24.944 -0.878 30.964 1.00 52.12 241 SER A CA 1
ATOM 1956 C C . SER A 1 241 ? -24.750 -0.256 32.360 1.00 52.12 241 SER A C 1
ATOM 1958 O O . SER A 1 241 ? -25.347 -0.738 33.322 1.00 52.12 241 SER A O 1
ATOM 1960 N N . THR A 1 242 ? -23.950 0.813 32.492 1.00 44.41 242 THR A N 1
ATOM 1961 C CA . THR A 1 242 ? -23.717 1.544 33.748 1.00 44.41 242 THR A CA 1
ATOM 1962 C C . THR A 1 242 ? -24.139 3.017 33.603 1.00 44.41 242 THR A C 1
ATOM 1964 O O . THR A 1 242 ? -23.649 3.760 32.761 1.00 44.41 242 THR A O 1
ATOM 1967 N N . SER A 1 243 ? -25.116 3.449 34.409 1.00 47.09 243 SER A N 1
ATOM 1968 C CA . SER A 1 243 ? -25.737 4.784 34.336 1.00 47.09 243 SER A CA 1
ATOM 1969 C C . SER A 1 243 ? -25.063 5.772 35.300 1.00 47.09 243 SER A C 1
ATOM 1971 O O . SER A 1 243 ? -25.685 6.195 36.274 1.00 47.09 243 SER A O 1
ATOM 1973 N N . ASP A 1 244 ? -23.796 6.113 35.056 1.00 52.22 244 ASP A N 1
ATOM 1974 C CA . ASP A 1 244 ? -23.058 7.133 35.823 1.00 52.22 244 ASP A CA 1
ATOM 1975 C C . ASP A 1 244 ? -22.583 8.282 34.907 1.00 52.22 244 ASP A C 1
ATOM 1977 O O . ASP A 1 244 ? -22.272 8.064 33.736 1.00 52.22 244 ASP A O 1
ATOM 1981 N N . ASP A 1 245 ? -22.518 9.511 35.420 1.00 65.38 245 ASP A N 1
ATOM 1982 C CA . ASP A 1 245 ? -22.236 10.747 34.657 1.00 65.38 245 ASP A CA 1
ATOM 1983 C C . ASP A 1 245 ? -20.855 10.703 33.960 1.00 65.38 245 ASP A C 1
ATOM 1985 O O . ASP A 1 245 ? -20.674 11.162 32.829 1.00 65.38 245 ASP A O 1
ATOM 1989 N N . GLY A 1 246 ? -19.881 10.023 34.580 1.00 69.44 246 GLY A N 1
ATOM 1990 C CA . GLY A 1 246 ? -18.564 9.763 33.987 1.00 69.44 246 GLY A CA 1
ATOM 1991 C C . GLY A 1 246 ? -18.590 8.792 32.796 1.00 69.44 246 GLY A C 1
ATOM 1992 O O . GLY A 1 246 ? -17.831 8.967 31.842 1.00 69.44 246 GLY A O 1
ATOM 1993 N N . ALA A 1 247 ? -19.494 7.807 32.807 1.00 62.53 247 ALA A N 1
ATOM 1994 C CA . ALA A 1 247 ? -19.679 6.850 31.714 1.00 62.53 247 ALA A CA 1
ATOM 1995 C C . ALA A 1 247 ? -20.283 7.526 30.470 1.00 62.53 247 ALA A C 1
ATOM 1997 O O . ALA A 1 247 ? -19.944 7.187 29.333 1.00 62.53 247 ALA A O 1
ATOM 1998 N N . GLN A 1 248 ? -21.127 8.536 30.686 1.00 66.69 248 GLN A N 1
ATOM 1999 C CA . GLN A 1 248 ? -21.746 9.328 29.626 1.00 66.69 248 GLN A CA 1
ATOM 2000 C C . GLN A 1 248 ? -20.727 10.234 28.913 1.00 66.69 248 GLN A C 1
ATOM 2002 O O . GLN A 1 248 ? -20.727 10.318 27.686 1.00 66.69 248 GLN A O 1
ATOM 2007 N N . LYS A 1 249 ? -19.792 10.825 29.665 1.00 76.75 249 LYS A N 1
ATOM 2008 C CA . LYS A 1 249 ? -18.703 11.657 29.129 1.00 76.75 249 LYS A CA 1
ATOM 2009 C C . LYS A 1 249 ? -17.688 10.859 28.304 1.00 76.75 249 LYS A C 1
ATOM 2011 O O . LYS A 1 249 ? -17.318 11.271 27.209 1.00 76.75 249 LYS A O 1
ATOM 2016 N N . LEU A 1 250 ? -17.303 9.678 28.792 1.00 73.06 250 LEU A N 1
ATOM 2017 C CA . LEU A 1 250 ? -16.456 8.727 28.057 1.00 73.06 250 LEU A CA 1
ATOM 2018 C C . LEU A 1 250 ? -17.121 8.254 26.761 1.00 73.06 250 LEU A C 1
ATOM 2020 O O . LEU A 1 250 ? -16.471 8.142 25.724 1.00 73.06 250 LEU A O 1
ATOM 2024 N N . LYS A 1 251 ? -18.436 8.015 26.797 1.00 72.56 251 LYS A N 1
ATOM 2025 C CA . LYS A 1 251 ? -19.217 7.673 25.604 1.00 72.56 251 LYS A CA 1
ATOM 2026 C C . LYS A 1 251 ? -19.172 8.780 24.552 1.00 72.56 251 LYS A C 1
ATOM 2028 O O . LYS A 1 251 ? -19.056 8.470 23.370 1.00 72.56 251 LYS A O 1
ATOM 2033 N N . GLU A 1 252 ? -19.232 10.040 24.967 1.00 77.25 252 GLU A N 1
ATOM 2034 C CA . GLU A 1 252 ? -19.156 11.187 24.061 1.00 77.25 252 GLU A CA 1
ATOM 2035 C C . GLU A 1 252 ? -17.749 11.380 23.468 1.00 77.25 252 GLU A C 1
ATOM 2037 O O . GLU A 1 252 ? -17.626 11.598 22.261 1.00 77.25 252 GLU A O 1
ATOM 2042 N N . GLU A 1 253 ? -16.686 11.178 24.255 1.00 82.06 253 GLU A N 1
ATOM 2043 C CA . GLU A 1 253 ? -15.301 11.162 23.752 1.00 82.06 253 GLU A CA 1
ATOM 2044 C C . GLU A 1 253 ? -15.061 10.035 22.735 1.00 82.06 253 GLU A C 1
ATOM 2046 O O . GLU A 1 253 ? -14.467 10.264 21.677 1.00 82.06 253 GLU A O 1
ATOM 2051 N N . TYR A 1 254 ? -15.561 8.823 23.000 1.00 74.56 254 TYR A N 1
ATOM 2052 C CA . TYR A 1 254 ? -15.459 7.719 22.043 1.00 74.56 254 TYR A CA 1
ATOM 2053 C C . TYR A 1 254 ? -16.257 7.979 20.769 1.00 74.56 254 TYR A C 1
ATOM 2055 O O . TYR A 1 254 ? -15.784 7.644 19.683 1.00 74.56 254 TYR A O 1
ATOM 2063 N N . LEU A 1 255 ? -17.428 8.614 20.873 1.00 83.62 255 LEU A N 1
ATOM 2064 C CA . LEU A 1 255 ? -18.214 9.001 19.704 1.00 83.62 255 LEU A CA 1
ATOM 2065 C C . LEU A 1 255 ? -17.477 10.034 18.846 1.00 83.62 255 LEU A C 1
ATOM 2067 O O . LEU A 1 255 ? -17.452 9.912 17.623 1.00 83.62 255 LEU A O 1
ATOM 2071 N N . GLN A 1 256 ? -16.852 11.034 19.474 1.00 87.38 256 GLN A N 1
ATOM 2072 C CA . GLN A 1 256 ? -16.043 12.023 18.761 1.00 87.38 256 GLN A CA 1
ATOM 2073 C C . GLN A 1 256 ? -14.848 11.370 18.068 1.00 87.38 256 GLN A C 1
ATOM 2075 O O . GLN A 1 256 ? -14.608 11.634 16.889 1.00 87.38 256 GLN A O 1
ATOM 2080 N N . LYS A 1 257 ? -14.131 10.478 18.761 1.00 90.44 257 LYS A N 1
ATOM 2081 C CA . LYS A 1 257 ? -12.990 9.764 18.178 1.00 90.44 257 LYS A CA 1
ATOM 2082 C C . LYS A 1 257 ? -13.413 8.873 17.008 1.00 90.44 257 LYS A C 1
ATOM 2084 O O . LYS A 1 257 ? -12.741 8.871 15.980 1.00 90.44 257 LYS A O 1
ATOM 2089 N N . LEU A 1 258 ? -14.545 8.181 17.131 1.00 79.06 258 LEU A N 1
ATOM 2090 C CA . LEU A 1 258 ? -15.117 7.373 16.056 1.00 79.06 258 LEU A CA 1
ATOM 2091 C C . LEU A 1 258 ? -15.419 8.224 14.816 1.00 79.06 258 LEU A C 1
ATOM 2093 O O . LEU A 1 258 ? -15.034 7.855 13.715 1.00 79.06 258 LEU A O 1
ATOM 2097 N N . ASN A 1 259 ? -16.031 9.392 14.997 1.00 84.69 259 ASN A N 1
ATOM 2098 C CA . ASN A 1 259 ? -16.415 10.276 13.895 1.00 84.69 259 ASN A CA 1
ATOM 2099 C C . ASN A 1 259 ? -15.190 10.875 13.166 1.00 84.69 259 ASN A C 1
ATOM 2101 O O . ASN A 1 259 ? -15.183 11.031 11.942 1.00 84.69 259 ASN A O 1
ATOM 2105 N N . VAL A 1 260 ? -14.112 11.161 13.908 1.00 89.88 260 VAL A N 1
ATOM 2106 C CA . VAL A 1 260 ? -12.817 11.570 13.331 1.00 89.88 260 VAL A CA 1
ATOM 2107 C C . VAL A 1 260 ? -12.203 10.440 12.502 1.00 89.88 260 VAL A C 1
ATOM 2109 O O . VAL A 1 260 ? -11.730 10.690 11.393 1.00 89.88 260 VAL A O 1
ATOM 2112 N N . LEU A 1 261 ? -12.237 9.204 13.006 1.00 81.50 261 LEU A N 1
ATOM 2113 C CA . LEU A 1 261 ? -11.724 8.036 12.285 1.00 81.50 261 LEU A CA 1
ATOM 2114 C C . LEU A 1 261 ? -12.561 7.725 11.035 1.00 81.50 261 LEU A C 1
ATOM 2116 O O . LEU A 1 261 ? -11.994 7.507 9.970 1.00 81.50 261 LEU A O 1
ATOM 2120 N N . GLU A 1 262 ? -13.892 7.783 11.122 1.00 77.88 262 GLU A N 1
ATOM 2121 C CA . GLU A 1 262 ? -14.792 7.625 9.970 1.00 77.88 262 GLU A CA 1
ATOM 2122 C C . GLU A 1 262 ? -14.530 8.698 8.897 1.00 77.88 262 GLU A C 1
ATOM 2124 O O . GLU A 1 262 ? -14.481 8.386 7.706 1.00 77.88 262 GLU A O 1
ATOM 2129 N N . SER A 1 263 ? -14.262 9.944 9.305 1.00 88.00 263 SER A N 1
ATOM 2130 C CA . SER A 1 263 ? -13.883 11.024 8.380 1.00 88.00 263 SER A CA 1
ATOM 2131 C C . SER A 1 263 ? -12.528 10.778 7.708 1.00 88.00 263 SER A C 1
ATOM 2133 O O . SER A 1 263 ? -12.380 11.035 6.513 1.00 88.00 263 SER A O 1
ATOM 2135 N N . GLN A 1 264 ? -11.542 10.251 8.440 1.00 83.44 264 GLN A N 1
ATOM 2136 C CA . GLN A 1 264 ? -10.251 9.874 7.856 1.00 83.44 264 GLN A CA 1
ATOM 2137 C C . GLN A 1 264 ? -10.387 8.720 6.862 1.00 83.44 264 GLN A C 1
ATOM 2139 O O . GLN A 1 264 ? -9.765 8.767 5.804 1.00 83.44 264 GLN A O 1
ATOM 2144 N N . VAL A 1 265 ? -11.214 7.713 7.156 1.00 80.38 265 VAL A N 1
ATOM 2145 C CA . VAL A 1 265 ? -11.472 6.599 6.229 1.00 80.38 265 VAL A CA 1
ATOM 2146 C C . VAL A 1 265 ? -12.092 7.112 4.929 1.00 80.38 265 VAL A C 1
ATOM 2148 O O . VAL A 1 265 ? -11.590 6.789 3.856 1.00 80.38 265 VAL A O 1
ATOM 2151 N N . LEU A 1 266 ? -13.102 7.981 5.009 1.00 87.38 266 LEU A N 1
ATOM 2152 C CA . LEU A 1 266 ? -13.708 8.613 3.830 1.00 87.38 266 LEU A CA 1
ATOM 2153 C C . LEU A 1 266 ? -12.698 9.432 3.013 1.00 87.38 266 LEU A C 1
ATOM 2155 O O . LEU A 1 266 ? -12.688 9.378 1.780 1.00 87.38 266 LEU A O 1
ATOM 2159 N N . GLN A 1 267 ? -11.816 10.176 3.685 1.00 87.88 267 GLN A N 1
ATOM 2160 C CA . GLN A 1 267 ? -10.748 10.914 3.014 1.00 87.88 267 GLN A CA 1
ATOM 2161 C C . GLN A 1 267 ? -9.784 9.965 2.287 1.00 87.88 267 GLN A C 1
ATOM 2163 O O . GLN A 1 267 ? -9.443 10.216 1.133 1.00 87.88 267 GLN A O 1
ATOM 2168 N N . ARG A 1 268 ? -9.379 8.861 2.925 1.00 78.94 268 ARG A N 1
ATOM 2169 C CA . ARG A 1 268 ? -8.507 7.844 2.317 1.00 78.94 268 ARG A CA 1
ATOM 2170 C C . ARG A 1 268 ? -9.161 7.165 1.117 1.00 78.94 268 ARG A C 1
ATOM 2172 O O . ARG A 1 268 ? -8.497 7.016 0.099 1.00 78.94 268 ARG A O 1
ATOM 2179 N N . GLU A 1 269 ? -10.446 6.822 1.194 1.00 81.62 269 GLU A N 1
ATOM 2180 C CA . GLU A 1 269 ? -11.195 6.261 0.057 1.00 81.62 269 GLU A CA 1
ATOM 2181 C C . GLU A 1 269 ? -11.273 7.264 -1.110 1.00 81.62 269 GLU A C 1
ATOM 2183 O O . GLU A 1 269 ? -11.102 6.895 -2.273 1.00 81.62 269 GLU A O 1
ATOM 2188 N N . THR A 1 270 ? -11.420 8.559 -0.808 1.00 87.50 270 THR A N 1
ATOM 2189 C CA . THR A 1 270 ? -11.377 9.632 -1.817 1.00 87.50 270 THR A CA 1
ATOM 2190 C C . THR A 1 270 ? -9.980 9.784 -2.438 1.00 87.50 270 THR A C 1
ATOM 2192 O O . THR A 1 270 ? -9.844 9.957 -3.653 1.00 87.50 270 THR A O 1
ATOM 2195 N N . GLU A 1 271 ? -8.922 9.707 -1.627 1.00 82.06 271 GLU A N 1
ATOM 2196 C CA . GLU A 1 271 ? -7.526 9.734 -2.082 1.00 82.06 271 GLU A CA 1
ATOM 2197 C C . GLU A 1 271 ? -7.194 8.517 -2.956 1.00 82.06 271 GLU A C 1
ATOM 2199 O O . GLU A 1 271 ? -6.566 8.668 -4.004 1.00 82.06 271 GLU A O 1
ATOM 2204 N N . GLU A 1 272 ? -7.657 7.327 -2.576 1.00 75.88 272 GLU A N 1
ATOM 2205 C CA . GLU A 1 272 ? -7.473 6.088 -3.330 1.00 75.88 272 GLU A CA 1
ATOM 2206 C C . GLU A 1 272 ? -8.187 6.147 -4.686 1.00 75.88 272 GLU A C 1
ATOM 2208 O O . GLU A 1 272 ? -7.572 5.868 -5.719 1.00 75.88 272 GLU A O 1
ATOM 2213 N N . ALA A 1 273 ? -9.439 6.615 -4.720 1.00 81.31 273 ALA A N 1
ATOM 2214 C CA . ALA A 1 273 ? -10.173 6.834 -5.966 1.00 81.31 273 ALA A CA 1
ATOM 2215 C C . ALA A 1 273 ? -9.476 7.867 -6.875 1.00 81.31 273 ALA A C 1
ATOM 2217 O O . ALA A 1 273 ? -9.348 7.667 -8.089 1.00 81.31 273 ALA A O 1
ATOM 2218 N N . SER A 1 274 ? -8.955 8.954 -6.296 1.00 81.25 274 SER A N 1
ATOM 2219 C CA . SER A 1 274 ? -8.165 9.962 -7.015 1.00 81.25 274 SER A CA 1
ATOM 2220 C C . SER A 1 274 ? -6.875 9.370 -7.596 1.00 81.25 274 SER A C 1
ATOM 2222 O O . SER A 1 274 ? -6.544 9.610 -8.760 1.00 81.25 274 SER A O 1
ATOM 2224 N N . MET A 1 275 ? -6.174 8.533 -6.829 1.00 76.56 275 MET A N 1
ATOM 2225 C CA . MET A 1 275 ? -4.958 7.842 -7.264 1.00 76.56 275 MET A CA 1
ATOM 2226 C C . MET A 1 275 ? -5.231 6.815 -8.368 1.00 76.56 275 MET A C 1
ATOM 2228 O O . MET A 1 275 ? -4.504 6.789 -9.362 1.00 76.56 275 MET A O 1
ATOM 2232 N N . ALA A 1 276 ? -6.299 6.021 -8.256 1.00 74.19 276 ALA A N 1
ATOM 2233 C CA . ALA A 1 276 ? -6.731 5.103 -9.309 1.00 74.19 276 ALA A CA 1
ATOM 2234 C C . ALA A 1 276 ? -7.041 5.858 -10.613 1.00 74.19 276 ALA A C 1
ATOM 2236 O O . ALA A 1 276 ? -6.631 5.438 -11.697 1.00 74.19 276 ALA A O 1
ATOM 2237 N N . THR A 1 277 ? -7.678 7.027 -10.500 1.00 77.56 277 THR A N 1
ATOM 2238 C CA . THR A 1 277 ? -7.983 7.902 -11.640 1.00 77.56 277 THR A CA 1
ATOM 2239 C C . THR A 1 277 ? -6.717 8.480 -12.280 1.00 77.56 277 THR A C 1
ATOM 2241 O O . THR A 1 277 ? -6.600 8.492 -13.506 1.00 77.56 277 THR A O 1
ATOM 2244 N N . LYS A 1 278 ? -5.743 8.936 -11.480 1.00 80.12 278 LYS A N 1
ATOM 2245 C CA . LYS A 1 278 ? -4.440 9.406 -11.986 1.00 80.12 278 LYS A CA 1
ATOM 2246 C C . LYS A 1 278 ? -3.685 8.297 -12.711 1.00 80.12 278 LYS A C 1
ATOM 2248 O O . LYS A 1 278 ? -3.248 8.509 -13.836 1.00 80.12 278 LYS A O 1
ATOM 2253 N N . ARG A 1 279 ? -3.635 7.097 -12.130 1.00 77.00 279 ARG A N 1
ATOM 2254 C CA . ARG A 1 279 ? -2.999 5.928 -12.749 1.00 77.00 279 ARG A CA 1
ATOM 2255 C C . ARG A 1 279 ? -3.627 5.573 -14.097 1.00 77.00 279 ARG A C 1
ATOM 2257 O O . ARG A 1 279 ? -2.913 5.269 -15.048 1.00 77.00 279 ARG A O 1
ATOM 2264 N N . LEU A 1 280 ? -4.956 5.618 -14.193 1.00 77.06 280 LEU A N 1
ATOM 2265 C CA . LEU A 1 280 ? -5.670 5.412 -15.454 1.00 77.06 280 LEU A CA 1
ATOM 2266 C C . LEU A 1 280 ? -5.298 6.478 -16.492 1.00 77.06 280 LEU A C 1
ATOM 2268 O O . LEU A 1 280 ? -5.013 6.135 -17.637 1.00 77.06 280 LEU A O 1
ATOM 2272 N N . LYS A 1 281 ? -5.243 7.757 -16.097 1.00 78.31 281 LYS A N 1
ATOM 2273 C CA . LYS A 1 281 ? -4.831 8.855 -16.988 1.00 78.31 281 LYS A CA 1
ATOM 2274 C C . LYS A 1 281 ? -3.388 8.713 -17.474 1.00 78.31 281 LYS A C 1
ATOM 2276 O O . LYS A 1 281 ? -3.154 8.855 -18.667 1.00 78.31 281 LYS A O 1
ATOM 2281 N N . GLU A 1 282 ? -2.450 8.381 -16.595 1.00 74.75 282 GLU A N 1
ATOM 2282 C CA . GLU A 1 282 ? -1.037 8.190 -16.952 1.00 74.75 282 GLU A CA 1
ATOM 2283 C C . GLU A 1 282 ? -0.852 7.004 -17.906 1.00 74.75 282 GLU A C 1
ATOM 2285 O O . GLU A 1 282 ? -0.186 7.132 -18.929 1.00 74.75 282 GLU A O 1
ATOM 2290 N N . LEU A 1 283 ? -1.523 5.873 -17.655 1.00 74.75 283 LEU A N 1
ATOM 2291 C CA . LEU A 1 283 ? -1.511 4.731 -18.577 1.00 74.75 283 LEU A CA 1
ATOM 2292 C C . LEU A 1 283 ? -2.091 5.090 -19.955 1.00 74.75 283 LEU A C 1
ATOM 2294 O O . LEU A 1 283 ? -1.588 4.623 -20.980 1.00 74.75 283 LEU A O 1
ATOM 2298 N N . LEU A 1 284 ? -3.127 5.934 -19.995 1.00 70.12 284 LEU A N 1
ATOM 2299 C CA . LEU A 1 284 ? -3.689 6.455 -21.242 1.00 70.12 284 LEU A CA 1
ATOM 2300 C C . LEU A 1 284 ? -2.714 7.393 -21.967 1.00 70.12 284 LEU A C 1
ATOM 2302 O O . LEU A 1 284 ? -2.605 7.310 -23.190 1.00 70.12 284 LEU A O 1
ATOM 2306 N N . GLU A 1 285 ? -1.998 8.263 -21.254 1.00 73.69 285 GLU A N 1
ATOM 2307 C CA . GLU A 1 285 ? -0.991 9.152 -21.844 1.00 73.69 285 GLU A CA 1
ATOM 2308 C C . GLU A 1 285 ? 0.226 8.384 -22.365 1.00 73.69 285 GLU A C 1
ATOM 2310 O O . GLU A 1 285 ? 0.626 8.613 -23.507 1.00 73.69 285 GLU A O 1
ATOM 2315 N N . CYS A 1 286 ? 0.739 7.397 -21.623 1.00 64.31 286 CYS A N 1
ATOM 2316 C CA . CYS A 1 286 ? 1.801 6.502 -22.094 1.00 64.31 286 CYS A CA 1
ATOM 2317 C C . CYS A 1 286 ? 1.385 5.757 -23.370 1.00 64.31 286 CYS A C 1
ATOM 2319 O O . CYS A 1 286 ? 2.163 5.652 -24.319 1.00 64.31 286 CYS A O 1
ATOM 2321 N N . ARG A 1 287 ? 0.133 5.284 -23.440 1.00 62.78 287 ARG A N 1
ATOM 2322 C CA . ARG A 1 287 ? -0.393 4.593 -24.626 1.00 62.78 287 ARG A CA 1
ATOM 2323 C C . ARG A 1 287 ? -0.596 5.538 -25.815 1.00 62.78 287 ARG A C 1
ATOM 2325 O O . ARG A 1 287 ? -0.320 5.150 -26.947 1.00 62.78 287 ARG A O 1
ATOM 2332 N N . LYS A 1 288 ? -1.031 6.781 -25.580 1.00 63.84 288 LYS A N 1
ATOM 2333 C CA . LYS A 1 288 ? -1.157 7.814 -26.625 1.00 63.84 288 LYS A CA 1
ATOM 2334 C C . LYS A 1 288 ? 0.202 8.286 -27.145 1.00 63.84 288 LYS A C 1
ATOM 2336 O O . LYS A 1 288 ? 0.339 8.474 -28.351 1.00 63.84 288 LYS A O 1
ATOM 2341 N N . ALA A 1 289 ? 1.196 8.446 -26.272 1.00 54.00 289 ALA A N 1
ATOM 2342 C CA . ALA A 1 289 ? 2.565 8.791 -26.651 1.00 54.00 289 ALA A CA 1
ATOM 2343 C C . ALA A 1 289 ? 3.209 7.664 -27.476 1.00 54.00 289 ALA A C 1
ATOM 2345 O O . ALA A 1 289 ? 3.712 7.914 -28.568 1.00 54.00 289 ALA A O 1
ATOM 2346 N N . SER A 1 290 ? 3.048 6.412 -27.034 1.00 52.44 290 SER A N 1
ATOM 2347 C CA . SER A 1 290 ? 3.495 5.218 -27.765 1.00 52.44 290 SER A CA 1
ATOM 2348 C C . SER A 1 290 ? 2.803 5.054 -29.131 1.00 52.44 290 SER A C 1
ATOM 2350 O O . SER A 1 290 ? 3.434 4.671 -30.117 1.00 52.44 290 SER A O 1
ATOM 2352 N N . SER A 1 291 ? 1.521 5.421 -29.237 1.00 49.94 291 SER A N 1
ATOM 2353 C CA . SER A 1 291 ? 0.787 5.420 -30.510 1.00 49.94 291 SER A CA 1
ATOM 2354 C C . SER A 1 291 ? 1.182 6.566 -31.451 1.00 49.94 291 SER A C 1
ATOM 2356 O O . SER A 1 291 ? 0.887 6.487 -32.641 1.00 49.94 291 SER A O 1
ATOM 2358 N N . ARG A 1 292 ? 1.811 7.639 -30.953 1.00 48.66 292 ARG A N 1
ATOM 2359 C CA . ARG A 1 292 ? 2.223 8.788 -31.774 1.00 48.66 292 ARG A CA 1
ATOM 2360 C C . ARG A 1 292 ? 3.610 8.604 -32.398 1.00 48.66 292 ARG A C 1
ATOM 2362 O O . ARG A 1 292 ? 3.867 9.179 -33.450 1.00 48.66 292 ARG A O 1
ATOM 2369 N N . GLU A 1 293 ? 4.460 7.763 -31.815 1.00 45.09 293 GLU A N 1
ATOM 2370 C CA . GLU A 1 293 ? 5.779 7.408 -32.368 1.00 45.09 293 GLU A CA 1
ATOM 2371 C C . GLU A 1 293 ? 5.711 6.325 -33.461 1.00 45.09 293 GLU A C 1
ATOM 2373 O O . GLU A 1 293 ? 6.700 6.052 -34.135 1.00 45.09 293 GLU A O 1
ATOM 2378 N N . THR A 1 294 ? 4.527 5.754 -33.701 1.00 45.34 294 THR A N 1
ATOM 2379 C CA . THR A 1 294 ? 4.270 4.729 -34.727 1.00 45.34 294 THR A CA 1
ATOM 2380 C C . THR A 1 294 ? 3.340 5.231 -35.837 1.00 45.34 294 THR A C 1
ATOM 2382 O O . THR A 1 294 ? 2.530 4.487 -36.380 1.00 45.34 294 THR A O 1
ATOM 2385 N N . PHE A 1 295 ? 3.466 6.496 -36.249 1.00 43.03 295 PHE A N 1
ATOM 2386 C CA . PHE A 1 295 ? 2.941 6.932 -37.550 1.00 43.03 295 PHE A CA 1
ATOM 2387 C C . PHE A 1 295 ? 4.007 6.743 -38.628 1.00 43.03 295 PHE A C 1
ATOM 2389 O O . PHE A 1 295 ? 4.631 7.685 -39.106 1.00 43.03 295 PHE A O 1
ATOM 2396 N N . GLY A 1 296 ? 4.198 5.479 -38.994 1.00 46.97 296 GLY A N 1
ATOM 2397 C CA . GLY A 1 296 ? 5.073 5.045 -40.072 1.00 46.97 296 GLY A CA 1
ATOM 2398 C C . GLY A 1 296 ? 4.708 3.637 -40.527 1.00 46.97 296 GLY A C 1
ATOM 2399 O O . GLY A 1 296 ? 5.421 2.701 -40.211 1.00 46.97 296 GLY A O 1
ATOM 2400 N N . ALA A 1 297 ? 3.605 3.538 -41.279 1.00 48.25 297 ALA A N 1
ATOM 2401 C CA . ALA A 1 297 ? 3.168 2.394 -42.090 1.00 48.25 297 ALA A CA 1
ATOM 2402 C C . ALA A 1 297 ? 2.745 1.091 -41.368 1.00 48.25 297 ALA A C 1
ATOM 2404 O O . ALA A 1 297 ? 3.432 0.564 -40.506 1.00 48.25 297 ALA A O 1
ATOM 2405 N N . GLY A 1 298 ? 1.619 0.517 -41.815 1.00 43.84 298 GLY A N 1
ATOM 2406 C CA . GLY A 1 298 ? 1.265 -0.885 -41.547 1.00 43.84 298 GLY A CA 1
ATOM 2407 C C . GLY A 1 298 ? -0.071 -1.100 -40.840 1.00 43.84 298 GLY A C 1
ATOM 2408 O O . GLY A 1 298 ? -0.133 -1.411 -39.657 1.00 43.84 298 GLY A O 1
ATOM 2409 N N . ASN A 1 299 ? -1.156 -0.960 -41.595 1.00 52.25 299 ASN A N 1
ATOM 2410 C CA . ASN A 1 299 ? -2.525 -1.290 -41.210 1.00 52.25 299 ASN A CA 1
ATOM 2411 C C . ASN A 1 299 ? -2.663 -2.795 -40.876 1.00 52.25 299 ASN A C 1
ATOM 2413 O O . ASN A 1 299 ? -2.455 -3.626 -41.757 1.00 52.25 299 ASN A O 1
ATOM 2417 N N . GLY A 1 300 ? -3.039 -3.148 -39.637 1.00 51.47 300 GLY A N 1
ATOM 2418 C CA . GLY A 1 300 ? -3.247 -4.557 -39.252 1.00 51.47 300 GLY A CA 1
ATOM 2419 C C . GLY A 1 300 ? -4.005 -4.848 -37.947 1.00 51.47 300 GLY A C 1
ATOM 2420 O O . GLY A 1 300 ? -4.595 -5.916 -37.833 1.00 51.47 300 GLY A O 1
ATOM 2421 N N . ASN A 1 301 ? -4.085 -3.916 -36.984 1.00 50.66 301 ASN A N 1
ATOM 2422 C CA . ASN A 1 301 ? -4.670 -4.203 -35.655 1.00 50.66 301 ASN A CA 1
ATOM 2423 C C . ASN A 1 301 ? -5.964 -3.433 -35.309 1.00 50.66 301 ASN A C 1
ATOM 2425 O O . ASN A 1 301 ? -6.427 -3.498 -34.169 1.00 50.66 301 ASN A O 1
ATOM 2429 N N . GLY A 1 302 ? -6.585 -2.753 -36.278 1.00 58.38 302 GLY A N 1
ATOM 2430 C CA . GLY A 1 302 ? -7.766 -1.896 -36.070 1.00 58.38 302 GLY A CA 1
ATOM 2431 C C . GLY A 1 302 ? -8.927 -2.529 -35.277 1.00 58.38 302 GLY A C 1
ATOM 2432 O O . GLY A 1 302 ? -9.366 -1.924 -34.303 1.00 58.38 302 GLY A O 1
ATOM 2433 N N . PRO A 1 303 ? -9.389 -3.757 -35.591 1.00 60.19 303 PRO A N 1
ATOM 2434 C CA . PRO A 1 303 ? -10.568 -4.335 -34.931 1.00 60.19 303 PRO A CA 1
ATOM 2435 C C . PRO A 1 303 ? -10.326 -4.738 -33.470 1.00 60.19 303 PRO A C 1
ATOM 2437 O O . PRO A 1 303 ? -11.203 -4.609 -32.621 1.00 60.19 303 PRO A O 1
ATOM 2440 N N . ARG A 1 304 ? -9.119 -5.224 -33.158 1.00 54.91 304 ARG A N 1
ATOM 2441 C CA . ARG A 1 304 ? -8.760 -5.697 -31.814 1.00 54.91 304 ARG A CA 1
ATOM 2442 C C . ARG A 1 304 ? -8.409 -4.536 -30.881 1.00 54.91 304 ARG A C 1
ATOM 2444 O O . ARG A 1 304 ? -8.649 -4.628 -29.683 1.00 54.91 304 ARG A O 1
ATOM 2451 N N . ILE A 1 305 ? -7.882 -3.441 -31.430 1.00 63.69 305 ILE A N 1
ATOM 2452 C CA . ILE A 1 305 ? -7.663 -2.193 -30.692 1.00 63.69 305 ILE A CA 1
ATOM 2453 C C . ILE A 1 305 ? -9.007 -1.516 -30.390 1.00 63.69 305 ILE A C 1
ATOM 2455 O O . ILE A 1 305 ? -9.232 -1.166 -29.238 1.00 63.69 305 ILE A O 1
ATOM 2459 N N . GLN A 1 306 ? -9.930 -1.456 -31.355 1.00 63.88 306 GLN A N 1
ATOM 2460 C CA . GLN A 1 306 ? -11.282 -0.912 -31.151 1.00 63.88 306 GLN A CA 1
ATOM 2461 C C . GLN A 1 306 ? -12.111 -1.715 -30.139 1.00 63.88 306 GLN A C 1
ATOM 2463 O O . GLN A 1 306 ? -12.826 -1.131 -29.331 1.00 63.88 306 GLN A O 1
ATOM 2468 N N . ALA A 1 307 ? -11.995 -3.047 -30.135 1.00 63.28 307 ALA A N 1
ATOM 2469 C CA . ALA A 1 307 ? -12.662 -3.884 -29.136 1.00 63.28 307 ALA A CA 1
ATOM 2470 C C . ALA A 1 307 ? -12.173 -3.574 -27.711 1.00 63.28 307 ALA A C 1
ATOM 2472 O O . ALA A 1 307 ? -12.983 -3.451 -26.798 1.00 63.28 307 ALA A O 1
ATOM 2473 N N . LEU A 1 308 ? -10.861 -3.381 -27.538 1.00 68.69 308 LEU A N 1
ATOM 2474 C CA . LEU A 1 308 ? -10.272 -3.004 -26.251 1.00 68.69 308 LEU A CA 1
ATOM 2475 C C . LEU A 1 308 ? -10.607 -1.558 -25.856 1.00 68.69 308 LEU A C 1
ATOM 2477 O O . LEU A 1 308 ? -10.763 -1.274 -24.675 1.00 68.69 308 LEU A O 1
ATOM 2481 N N . GLU A 1 309 ? -10.714 -0.639 -26.817 1.00 70.62 309 GLU A N 1
ATOM 2482 C CA . GLU A 1 309 ? -11.168 0.738 -26.573 1.00 70.62 309 GLU A CA 1
ATOM 2483 C C . GLU A 1 309 ? -12.620 0.764 -26.086 1.00 70.62 309 GLU A C 1
ATOM 2485 O O . GLU A 1 309 ? -12.914 1.411 -25.083 1.00 70.62 309 GLU A O 1
ATOM 2490 N N . HIS A 1 310 ? -13.502 -0.004 -26.726 1.00 76.19 310 HIS A N 1
ATOM 2491 C CA . HIS A 1 310 ? -14.898 -0.116 -26.319 1.00 76.19 310 HIS A CA 1
ATOM 2492 C C . HIS A 1 310 ? -15.058 -0.817 -24.962 1.00 76.19 310 HIS A C 1
ATOM 2494 O O . HIS A 1 310 ? -15.828 -0.367 -24.120 1.00 76.19 310 HIS A O 1
ATOM 2500 N N . GLU A 1 311 ? -14.299 -1.886 -24.707 1.00 71.19 311 GLU A N 1
ATOM 2501 C CA . GLU A 1 311 ? -14.305 -2.587 -23.417 1.00 71.19 311 GLU A CA 1
ATOM 2502 C C . GLU A 1 311 ? -13.869 -1.662 -22.267 1.00 71.19 311 GLU A C 1
ATOM 2504 O O . GLU A 1 311 ? -14.472 -1.669 -21.193 1.00 71.19 311 GLU A O 1
ATOM 2509 N N . LEU A 1 312 ? -12.883 -0.792 -22.506 1.00 75.31 312 LEU A N 1
ATOM 2510 C CA . LEU A 1 312 ? -12.460 0.225 -21.540 1.00 75.31 312 LEU A CA 1
ATOM 2511 C C . LEU A 1 312 ? -13.524 1.306 -21.321 1.00 75.31 312 LEU A C 1
ATOM 2513 O O . LEU A 1 312 ? -13.756 1.709 -20.182 1.00 75.31 312 LEU A O 1
ATOM 2517 N N . GLU A 1 313 ? -14.191 1.755 -22.381 1.00 83.12 313 GLU A N 1
ATOM 2518 C CA . GLU A 1 313 ? -15.285 2.728 -22.298 1.00 83.12 313 GLU A CA 1
ATOM 2519 C C . GLU A 1 313 ? -16.471 2.169 -21.492 1.00 83.12 313 GLU A C 1
ATOM 2521 O O . GLU A 1 313 ? -17.025 2.850 -20.627 1.00 83.12 313 GLU A O 1
ATOM 2526 N N . VAL A 1 314 ? -16.783 0.882 -21.676 1.00 86.44 314 VAL A N 1
ATOM 2527 C CA . VAL A 1 314 ? -17.781 0.157 -20.879 1.00 86.44 314 VAL A CA 1
ATOM 2528 C C . VAL A 1 314 ? -17.366 0.069 -19.407 1.00 86.44 314 VAL A C 1
ATOM 2530 O O . VAL A 1 314 ? -18.190 0.326 -18.532 1.00 86.44 314 VAL A O 1
ATOM 2533 N N . ILE A 1 315 ? -16.101 -0.237 -19.099 1.00 85.50 315 ILE A N 1
ATOM 2534 C CA . ILE A 1 315 ? -15.612 -0.307 -17.709 1.00 85.50 315 ILE A CA 1
ATOM 2535 C C . ILE A 1 315 ? -15.689 1.059 -17.012 1.00 85.50 315 ILE A C 1
ATOM 2537 O O . ILE A 1 315 ? -16.032 1.125 -15.828 1.00 85.50 315 ILE A O 1
ATOM 2541 N N . VAL A 1 316 ? -15.391 2.151 -17.721 1.00 87.25 316 VAL A N 1
ATOM 2542 C CA . VAL A 1 316 ? -15.522 3.514 -17.181 1.00 87.25 316 VAL A CA 1
ATOM 2543 C C . VAL A 1 316 ? -16.985 3.832 -16.882 1.00 87.25 316 VAL A C 1
ATOM 2545 O O . VAL A 1 316 ? -17.292 4.243 -15.765 1.00 87.25 316 VAL A O 1
ATOM 2548 N N . LEU A 1 317 ? -17.897 3.560 -17.820 1.00 90.62 317 LEU A N 1
ATOM 2549 C CA . LEU A 1 317 ? -19.331 3.782 -17.613 1.00 90.62 317 LEU A CA 1
ATOM 2550 C C . LEU A 1 317 ? -19.887 2.947 -16.453 1.00 90.62 317 LEU A C 1
ATOM 2552 O O . LEU A 1 317 ? -20.690 3.444 -15.668 1.00 90.62 317 LEU A O 1
ATOM 2556 N N . VAL A 1 318 ? -19.445 1.697 -16.303 1.00 89.12 318 VAL A N 1
ATOM 2557 C CA . VAL A 1 318 ? -19.850 0.841 -15.178 1.00 89.12 318 VAL A CA 1
ATOM 2558 C C . VAL A 1 318 ? -19.370 1.414 -13.843 1.00 89.12 318 VAL A C 1
ATOM 2560 O O . VAL A 1 318 ? -20.142 1.432 -12.882 1.00 89.12 318 VAL A O 1
ATOM 2563 N N . HIS A 1 319 ? -18.133 1.912 -13.766 1.00 86.44 319 HIS A N 1
ATOM 2564 C CA . HIS A 1 319 ? -17.638 2.571 -12.556 1.00 86.44 319 HIS A CA 1
ATOM 2565 C C . HIS A 1 319 ? -18.398 3.860 -12.242 1.00 86.44 319 HIS A C 1
ATOM 2567 O O . HIS A 1 319 ? -18.758 4.072 -11.086 1.00 86.44 319 HIS A O 1
ATOM 2573 N N . GLU A 1 320 ? -18.684 4.682 -13.250 1.00 87.81 320 GLU A N 1
ATOM 2574 C CA . GLU A 1 320 ? -19.461 5.915 -13.099 1.00 87.81 320 GLU A CA 1
ATOM 2575 C C . GLU A 1 320 ? -20.867 5.608 -12.562 1.00 87.81 320 GLU A C 1
ATOM 2577 O O . GLU A 1 320 ? -21.280 6.152 -11.542 1.00 87.81 320 GLU A O 1
ATOM 2582 N N . VAL A 1 321 ? -21.569 4.642 -13.165 1.00 91.19 321 VAL A N 1
ATOM 2583 C CA . VAL A 1 321 ? -22.897 4.199 -12.708 1.00 91.19 321 VAL A CA 1
ATOM 2584 C C . VAL A 1 321 ? -22.847 3.647 -11.281 1.00 91.19 321 VAL A C 1
ATOM 2586 O O . VAL A 1 321 ? -23.747 3.916 -10.484 1.00 91.19 321 VAL A O 1
ATOM 2589 N N . ARG A 1 322 ? -21.799 2.894 -10.925 1.00 86.56 322 ARG A N 1
ATOM 2590 C CA . ARG A 1 322 ? -21.617 2.380 -9.561 1.00 86.56 322 ARG A CA 1
ATOM 2591 C C . ARG A 1 322 ? -21.415 3.519 -8.555 1.00 86.56 322 ARG A C 1
ATOM 2593 O O . ARG A 1 322 ? -22.042 3.490 -7.500 1.00 86.56 322 ARG A O 1
ATOM 2600 N N . ALA A 1 323 ? -20.601 4.518 -8.893 1.00 84.25 323 ALA A N 1
ATOM 2601 C CA . ALA A 1 323 ? -20.364 5.689 -8.049 1.00 84.25 323 ALA A CA 1
ATOM 2602 C C . ALA A 1 323 ? -21.631 6.547 -7.877 1.00 84.25 323 ALA A C 1
ATOM 2604 O O . ALA A 1 323 ? -21.935 6.998 -6.773 1.00 84.25 323 ALA A O 1
ATOM 2605 N N . GLU A 1 324 ? -22.409 6.730 -8.947 1.00 87.06 324 GLU A N 1
ATOM 2606 C CA . GLU A 1 324 ? -23.718 7.396 -8.902 1.00 87.06 324 GLU A CA 1
ATOM 2607 C C . GLU A 1 324 ? -24.704 6.655 -7.986 1.00 87.06 324 GLU A C 1
ATOM 2609 O O . GLU A 1 324 ? -25.380 7.269 -7.158 1.00 87.06 324 GLU A O 1
ATOM 2614 N N . TYR A 1 325 ? -24.760 5.325 -8.086 1.00 83.31 325 TYR A N 1
ATOM 2615 C CA . TYR A 1 325 ? -25.631 4.502 -7.248 1.00 83.31 325 TYR A CA 1
ATOM 2616 C C . TYR A 1 325 ? -25.254 4.574 -5.761 1.00 83.31 325 TYR A C 1
ATOM 2618 O O . TYR A 1 325 ? -26.127 4.682 -4.898 1.00 83.31 325 TYR A O 1
ATOM 2626 N N . GLU A 1 326 ? -23.958 4.551 -5.453 1.00 84.62 326 GLU A N 1
ATOM 2627 C CA . GLU A 1 326 ? -23.439 4.671 -4.088 1.00 84.62 326 GLU A CA 1
ATOM 2628 C C . GLU A 1 326 ? -23.781 6.040 -3.479 1.00 84.62 326 GLU A C 1
ATOM 2630 O O . GLU A 1 326 ? -24.357 6.105 -2.389 1.00 84.62 326 GLU A O 1
ATOM 2635 N N . ARG A 1 327 ? -23.596 7.127 -4.241 1.00 90.62 327 ARG A N 1
ATOM 2636 C CA . ARG A 1 327 ? -24.015 8.480 -3.837 1.00 90.62 327 ARG A CA 1
ATOM 2637 C C . ARG A 1 327 ? -25.516 8.561 -3.562 1.00 90.62 327 ARG A C 1
ATOM 2639 O O . ARG A 1 327 ? -25.945 9.163 -2.576 1.00 90.62 327 ARG A O 1
ATOM 2646 N N . GLN A 1 328 ? -26.332 7.924 -4.401 1.00 83.12 328 GLN A N 1
ATOM 2647 C CA . GLN A 1 328 ? -27.780 7.888 -4.208 1.00 83.12 328 GLN A CA 1
ATOM 2648 C C . GLN A 1 328 ? -28.169 7.141 -2.921 1.00 83.12 328 GLN A C 1
ATOM 2650 O O . GLN A 1 328 ? -29.132 7.516 -2.240 1.00 83.12 328 GLN A O 1
ATOM 2655 N N . LEU A 1 329 ? -27.429 6.091 -2.564 1.00 88.12 329 LEU A N 1
ATOM 2656 C CA . LEU A 1 329 ? -27.632 5.349 -1.323 1.00 88.12 329 LEU A CA 1
ATOM 2657 C C . LEU A 1 329 ? -27.301 6.212 -0.095 1.00 88.12 329 LEU A C 1
ATOM 2659 O O . LEU A 1 329 ? -28.080 6.246 0.862 1.00 88.12 329 LEU A O 1
ATOM 2663 N N . GLU A 1 330 ? -26.198 6.959 -0.144 1.00 87.56 330 GLU A N 1
ATOM 2664 C CA . GLU A 1 330 ? -25.808 7.904 0.907 1.00 87.56 330 GLU A CA 1
ATOM 2665 C C . GLU A 1 330 ? -26.830 9.029 1.087 1.00 87.56 330 GLU A C 1
ATOM 2667 O O . GLU A 1 330 ? -27.210 9.357 2.215 1.00 87.56 330 GLU A O 1
ATOM 2672 N N . GLU A 1 331 ? -27.331 9.602 -0.009 1.00 84.31 331 GLU A N 1
ATOM 2673 C CA . GLU A 1 331 ? -28.384 10.617 0.039 1.00 84.31 331 GLU A CA 1
ATOM 2674 C C . GLU A 1 331 ? -29.671 10.071 0.657 1.00 84.31 331 GLU A C 1
ATOM 2676 O O . GLU A 1 331 ? -30.282 10.737 1.496 1.00 84.31 331 GLU A O 1
ATOM 2681 N N . ARG A 1 332 ? -30.064 8.836 0.319 1.00 82.31 332 ARG A N 1
ATOM 2682 C CA . ARG A 1 332 ? -31.204 8.165 0.962 1.00 82.31 332 ARG A CA 1
ATOM 2683 C C . ARG A 1 332 ? -30.987 7.970 2.457 1.00 82.31 332 ARG A C 1
ATOM 2685 O O . ARG A 1 332 ? -31.908 8.224 3.232 1.00 82.31 332 ARG A O 1
ATOM 2692 N N . ALA A 1 333 ? -29.788 7.574 2.877 1.00 87.38 333 ALA A N 1
ATOM 2693 C CA . ALA A 1 333 ? -29.456 7.443 4.292 1.00 87.38 333 ALA A CA 1
ATOM 2694 C C . ALA A 1 333 ? -29.494 8.801 5.017 1.00 87.38 333 ALA A C 1
ATOM 2696 O O . ALA A 1 333 ? -30.044 8.901 6.117 1.00 87.38 333 ALA A O 1
ATOM 2697 N N . ARG A 1 334 ? -28.976 9.866 4.390 1.00 90.06 334 ARG A N 1
ATOM 2698 C CA . ARG A 1 334 ? -29.033 11.239 4.915 1.00 90.06 334 ARG A CA 1
ATOM 2699 C C . ARG A 1 334 ? -30.479 11.714 5.074 1.00 90.06 334 ARG A C 1
ATOM 2701 O O . ARG A 1 334 ? -30.839 12.210 6.138 1.00 90.06 334 ARG A O 1
ATOM 2708 N N . MET A 1 335 ? -31.318 11.505 4.060 1.00 85.94 335 MET A N 1
ATOM 2709 C CA . MET A 1 335 ? -32.745 11.839 4.121 1.00 85.94 335 MET A CA 1
ATOM 2710 C C . MET A 1 335 ? -33.473 11.048 5.213 1.00 85.94 335 MET A C 1
ATOM 2712 O O . MET A 1 335 ? -34.277 11.620 5.943 1.00 85.94 335 MET A O 1
ATOM 2716 N N . ALA A 1 336 ? -33.174 9.757 5.3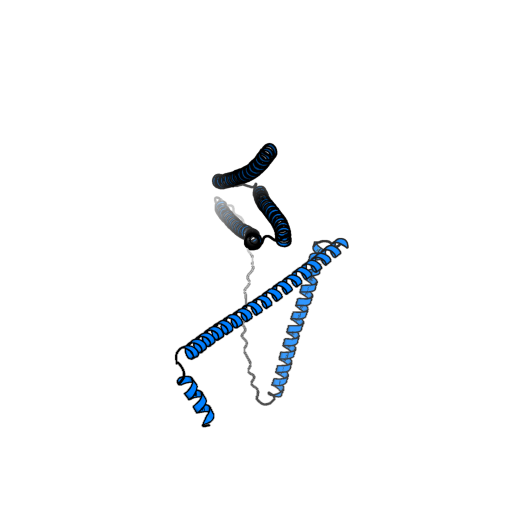79 1.00 88.50 336 ALA A N 1
ATOM 2717 C CA . ALA A 1 336 ? -33.773 8.942 6.435 1.00 88.50 336 ALA A CA 1
ATOM 2718 C C . ALA A 1 336 ? -33.423 9.456 7.843 1.00 88.50 336 ALA A C 1
ATOM 2720 O O . ALA A 1 336 ? -34.301 9.506 8.707 1.00 88.50 336 ALA A O 1
ATOM 2721 N N . LYS A 1 337 ? -32.172 9.890 8.062 1.00 89.81 337 LYS A N 1
ATOM 2722 C CA . LYS A 1 337 ? -31.742 10.518 9.324 1.00 89.81 337 LYS A CA 1
ATOM 2723 C C . LYS A 1 337 ? -32.501 11.819 9.599 1.00 89.81 337 LYS A C 1
ATOM 2725 O O . LYS A 1 337 ? -32.985 12.008 10.710 1.00 89.81 337 LYS A O 1
ATOM 2730 N N . GLU A 1 338 ? -32.666 12.677 8.594 1.00 87.44 338 GLU A N 1
ATOM 2731 C CA . GLU A 1 338 ? -33.407 13.935 8.767 1.00 87.44 338 GLU A CA 1
ATOM 2732 C C . GLU A 1 338 ? -34.899 13.695 9.037 1.00 87.44 338 GLU A C 1
ATOM 2734 O O . GLU A 1 338 ? -35.484 14.324 9.916 1.00 87.44 338 GLU A O 1
ATOM 2739 N N . VAL A 1 339 ? -35.515 12.722 8.359 1.00 85.62 339 VAL A N 1
ATOM 2740 C CA . VAL A 1 339 ? -36.901 12.317 8.643 1.00 85.62 339 VAL A CA 1
ATOM 2741 C C . VAL A 1 339 ? -37.051 11.805 10.077 1.00 85.62 339 VAL A C 1
ATOM 2743 O O . VAL A 1 339 ? -38.057 12.103 10.720 1.00 85.62 339 VAL A O 1
ATOM 2746 N N . ALA A 1 340 ? -36.081 11.044 10.592 1.00 90.62 340 ALA A N 1
ATOM 2747 C CA . ALA A 1 340 ? -36.097 10.595 11.983 1.00 90.62 340 ALA A CA 1
ATOM 2748 C C . ALA A 1 340 ? -36.010 11.781 12.960 1.00 90.62 340 ALA A C 1
ATOM 2750 O O . ALA A 1 340 ? -36.843 11.881 13.860 1.00 90.62 340 ALA A O 1
ATOM 2751 N N . ARG A 1 341 ? -35.096 12.730 12.716 1.00 89.94 341 ARG A N 1
ATOM 2752 C CA . ARG A 1 341 ? -34.939 13.950 13.527 1.00 89.94 341 ARG A CA 1
ATOM 2753 C C . ARG A 1 341 ? -36.221 14.787 13.570 1.00 89.94 341 ARG A C 1
ATOM 2755 O O . ARG A 1 341 ? -36.658 15.203 14.639 1.00 89.94 341 ARG A O 1
ATOM 2762 N N . LEU A 1 342 ? -36.857 14.998 12.416 1.00 86.19 342 LEU A N 1
ATOM 2763 C CA . LEU A 1 342 ? -38.109 15.755 12.322 1.00 86.19 342 LEU A CA 1
ATOM 2764 C C . LEU A 1 342 ? -39.275 15.058 13.038 1.00 86.19 342 LEU A C 1
ATOM 2766 O O . LEU A 1 342 ? -40.140 15.734 13.593 1.00 86.19 342 LEU A O 1
ATOM 2770 N N . LYS A 1 343 ? -39.311 13.718 13.052 1.00 88.44 343 LYS A N 1
ATOM 2771 C CA . LYS A 1 343 ? -40.311 12.960 13.822 1.00 88.44 343 LYS A CA 1
ATOM 2772 C C . LYS A 1 343 ? -40.110 13.123 15.325 1.00 88.44 343 LYS A C 1
ATOM 2774 O O . LYS A 1 343 ? -41.083 13.396 16.018 1.00 88.44 343 LYS A O 1
ATOM 2779 N N . GLU A 1 344 ? -38.874 13.022 15.809 1.00 89.62 344 GLU A N 1
ATOM 2780 C CA . GLU A 1 344 ? -38.559 13.259 17.224 1.00 89.62 344 GLU A CA 1
ATOM 2781 C C . GLU A 1 344 ? -38.945 14.680 17.656 1.00 89.62 344 GLU A C 1
ATOM 2783 O O . GLU A 1 344 ? -39.598 14.860 18.682 1.00 89.62 344 GLU A O 1
ATOM 2788 N N . GLU A 1 345 ? -38.624 15.691 16.844 1.00 87.94 345 GLU A N 1
ATOM 2789 C CA . GLU A 1 345 ? -38.995 17.085 17.108 1.00 87.94 345 GLU A CA 1
ATOM 2790 C C . GLU A 1 345 ? -40.524 17.278 17.142 1.00 87.94 345 GLU A C 1
ATOM 2792 O O . GLU A 1 345 ? -41.059 17.929 18.045 1.00 87.94 345 GLU A O 1
ATOM 2797 N N . ALA A 1 346 ? -41.253 16.660 16.207 1.00 84.75 346 ALA A N 1
ATOM 2798 C CA . ALA A 1 346 ? -42.713 16.695 16.177 1.00 84.75 346 ALA A CA 1
ATOM 2799 C C . ALA A 1 346 ? -43.347 16.002 17.396 1.00 84.75 346 ALA A C 1
ATOM 2801 O O . ALA A 1 346 ? -44.322 16.514 17.956 1.00 84.75 346 ALA A O 1
ATOM 2802 N N . ASP A 1 347 ? -42.796 14.870 17.835 1.00 89.44 347 ASP A N 1
ATOM 2803 C CA . ASP A 1 347 ? -43.267 14.148 19.018 1.00 89.44 347 ASP A CA 1
ATOM 2804 C C . ASP A 1 347 ? -42.992 14.934 20.307 1.00 89.44 347 ASP A C 1
ATOM 2806 O O . ASP A 1 347 ? -43.871 15.020 21.170 1.00 89.44 347 ASP A O 1
ATOM 2810 N N . LEU A 1 348 ? -41.836 15.597 20.415 1.00 90.19 348 LEU A N 1
ATOM 2811 C CA . LEU A 1 348 ? -41.517 16.502 21.525 1.00 90.19 348 LEU A CA 1
ATOM 2812 C C . LEU A 1 348 ? -42.486 17.690 21.590 1.00 90.19 348 LEU A C 1
ATOM 2814 O O . LEU A 1 348 ? -43.007 18.007 22.662 1.00 90.19 348 LEU A O 1
ATOM 2818 N N . LEU A 1 349 ? -42.789 18.314 20.447 1.00 87.50 349 LEU A N 1
ATOM 2819 C CA . LEU A 1 349 ? -43.785 19.389 20.356 1.00 87.50 349 LEU A CA 1
ATOM 2820 C C . LEU A 1 349 ? -45.204 18.908 20.694 1.00 87.50 349 LEU A C 1
ATOM 2822 O O . LEU A 1 349 ? -46.020 19.665 21.222 1.00 87.50 349 LEU A O 1
ATOM 2826 N N . ARG A 1 350 ? -45.528 17.645 20.402 1.00 86.31 350 ARG A N 1
ATOM 2827 C CA . ARG A 1 350 ? -46.817 17.049 20.767 1.00 86.31 350 ARG A CA 1
ATOM 2828 C C . ARG A 1 350 ? -46.908 16.790 22.269 1.00 86.31 350 ARG A C 1
ATOM 2830 O O . ARG A 1 350 ? -47.936 17.095 22.867 1.00 86.31 350 ARG A O 1
ATOM 2837 N N . GLN A 1 351 ? -45.839 16.278 22.879 1.00 81.94 351 GLN A N 1
ATOM 2838 C CA . GLN A 1 351 ? -45.756 16.061 24.326 1.00 81.94 351 GLN A CA 1
ATOM 2839 C C . GLN A 1 351 ? -45.790 17.376 25.113 1.00 81.94 351 GLN A C 1
ATOM 2841 O O . GLN A 1 351 ? -46.424 17.429 26.165 1.00 81.94 351 GLN A O 1
ATOM 2846 N N . SER A 1 352 ? -45.167 18.444 24.605 1.00 79.75 352 SER A N 1
ATOM 2847 C CA . SER A 1 352 ? -45.197 19.763 25.250 1.00 79.75 352 SER A CA 1
ATOM 2848 C C . SER A 1 352 ? -46.551 20.470 25.145 1.00 79.75 352 SER A C 1
ATOM 2850 O O . SER A 1 352 ? -46.856 21.289 25.999 1.00 79.75 352 SER A O 1
ATOM 2852 N N . ARG A 1 353 ? -47.383 20.138 24.146 1.00 75.19 353 ARG A N 1
ATOM 2853 C CA . ARG A 1 353 ? -48.782 20.604 24.043 1.00 75.19 353 ARG A CA 1
ATOM 2854 C C . ARG A 1 353 ? -49.778 19.804 24.893 1.00 75.19 353 ARG A C 1
ATOM 2856 O O . ARG A 1 353 ? -50.918 20.236 25.034 1.00 75.19 353 ARG A O 1
ATOM 2863 N N . LEU A 1 354 ? -49.390 18.619 25.371 1.00 68.38 354 LEU A N 1
ATOM 2864 C CA . LEU A 1 354 ? -50.215 17.727 26.201 1.00 68.38 354 LEU A CA 1
ATOM 2865 C C . LEU A 1 354 ? -49.941 17.879 27.709 1.00 68.38 354 LEU A C 1
ATOM 2867 O O . LEU A 1 354 ? -50.709 17.348 28.510 1.00 68.38 354 LEU A O 1
ATOM 2871 N N . ARG A 1 355 ? -48.857 18.566 28.081 1.00 49.75 355 ARG A N 1
ATOM 2872 C CA . ARG A 1 355 ? -48.589 19.059 29.439 1.00 49.75 355 ARG A CA 1
ATOM 2873 C C . ARG A 1 355 ? -49.111 20.480 29.572 1.00 49.75 355 ARG A C 1
ATOM 2875 O O . ARG A 1 355 ? -49.521 20.820 30.701 1.00 49.75 355 ARG A O 1
#

Sequence (355 aa):
MVSATMAELLFYRGDVSAPFDELQILKHKKSLLEASNAELQWELQERKVTSEHLTQRALDAQVEKDQLAMKIESARNGKSWDEIDSSSNQDFDLVKNYVSKIQELEGELLRMKNLNSSKRSQFVECVESDDDGFRSKNALFPCANEFSSDYDMKVIDIPDETEDEEKELEHSSLQEKLDMELKELDKKLEQKEAEMKRFASVDTSVLKQHYEKKVHELEQEKKSLQKEIEELRCNLSNISSTSDDGAQKLKEEYLQKLNVLESQVLQRETEEASMATKRLKELLECRKASSRETFGAGNGNGPRIQALEHELEVIVLVHEVRAEYERQLEERARMAKEVARLKEEADLLRQSRLR

pLDDT: mean 74.85, std 18.54, range [29.02, 97.06]

Foldseek 3Di:
DVVVVVVVVVQCVPDNCPVVVVVVVVVVVVVVVVVVVVVVVVVVVVVVVVVVVVVVVVVVVVVVVVLVVVLVVCVVVVDDPVCSVVVVVVVVVVVVVVVVVVVVVVVVVVVVVVVVVVVVVPPDDDDDDDDDDDDDDDDDDDDDDDDDDDDDDDDDDDDDPPVVVVVVVVVVVVVVVVVVVVVVVVVVVVVVVVVVVVVVPPVCVVVVVVVVVVVVVVVVVVVVLVVVVVVLVVVLVVLVVDPDPVSVVVNVVSVVVVVVSVVVVVVVVVVVVVVVVVVVVVVVVVVVVVVVVPPDDDDDCVVVVVVVVVVVVVVVVVVVVVVVVVVVVVVVVVVVVVVVVVVVVVVVVVVVVVD

Organism: Fagus sylvatica (NCBI:txid28930)

Radius of gyration: 45.7 Å; Cα contacts (8 Å, |Δi|>4): 16; chains: 1; bounding box: 118×70×148 Å

Secondary structure (DSSP, 8-state):
-HHHHHHHHHHTTS-SSHHHHHHHHHHHHHHHHHHHHHHHHHHHHHHHHHHHHHHHHHHHHHHHHHHHHHHHHHHHTT--HHHHHHHHHHHHHHHHHHHHHHHHHHHHHHHHHHHHHHHTT-SS-------------------------------------HHHHHHHHHHHHHHHHHHHHHHHHHHHHHHHHHHHHHHHHHHHHHHHHHHHHHHHHHHHHHHHHHHHHHHHHHHHHHHTTS--HHHHHHHHHHHHHHHHHHHHHHHHHHHHHHHHHHHHHHHHHHHHHHHHTT-SS----HHHHHHHHHHHHHHHHHHHHHHHHHHHHHHHHHHHHHHHHHHHHHHHHHHHHH-

Mean predicted aligned error: 24.75 Å